Protein AF-A0A812JPF3-F1 (afdb_monomer_lite)

Secondary structure (DSSP, 8-state):
-------------S-------HHHHHHHHHHHHHHHHHHHHHHHHHHHHHHHHHHHHHHHHHHHHHHHHHHHHHHHHHHHHHHHHHHHHHHHHHHHHHHHHHHHHHHHH---TTTT------------------PPPP-----TTGGGSTHHHHHHHHHHHHHHHHHHHHHHHHHHHHHHHHHHHHHHHHHHHHHHHHHHHHHHHHHHHHHHHHHHHHHHHHHHHHHHHHHHHHHHHHHHHHHHHHHHHTHHHHHHHHHHHHHHHHHHHHHHTT--GGGTHHHHHHHHHHHHTT-

Sequence (295 aa):
MTPKKHEAVSTIDPQVDNVISDGQRAQASDILSTTFNGAREAFLESEVGTTSKEVEELKAEAKTFTDRLKKLEAARAKEKASYKESTKDRELTVQVVKKAKGIVESFYQTKDPQGLVQVHDHKVDASDEPKKEKKAPPETWTLGSSRKGGLGQSVIAMLDTIMWDFQKEQKDAEKAEKKADDSLDKIREDTTKLFDKKLAHVSRLLQEKARNAEELTQVKADSDLKTTALTATSGALSKLEKECTDLLANFQKVEKERKRQIWQLKDVADILSGATVGARTGVTAGLLALESLQA

pLDDT: mean 77.0, std 20.95, range [32.5, 97.5]

Foldseek 3Di:
DDDDDDDDDPDPDPDPDDPPPVVNVLVVVLCVLLVVLVVLLVVLVVLLVVLVVLLVVLVVVLVVLVVVLVVLVVVLVVVVVVLVVLLVVLVVLLVVLVVVLVVLVVVLPDPDPPPDPPPPPDDDDDDDDDDDDPDDDPPDPCPPPCSPDCVSVVVSVVSVVSSVVSVVVNVVSVVVSVVSVVVSVVSVVVSVVSSVVSVVVSVVSVVVSVVSVVVSVVSVVVSVVVSVVSVVVVVVVVVVVVVVVVCVVCVVVVVLVVLVVVVVVVVVVCVVVPPDPVVVPCVVVVVVVSVVVVD

Structure (mmCIF, N/CA/C/O backbone):
data_AF-A0A812JPF3-F1
#
_entry.id   AF-A0A812JPF3-F1
#
loop_
_atom_site.group_PDB
_atom_site.id
_atom_site.type_symbol
_atom_site.label_atom_id
_atom_site.label_alt_id
_atom_site.label_comp_id
_atom_site.label_asym_id
_atom_site.label_entity_id
_atom_site.label_seq_id
_atom_site.pdbx_PDB_ins_code
_atom_site.Cartn_x
_atom_site.Cartn_y
_atom_site.Cartn_z
_atom_site.occupancy
_atom_site.B_iso_or_equiv
_atom_site.auth_seq_id
_atom_site.auth_comp_id
_atom_site.auth_asym_id
_atom_site.auth_atom_id
_atom_site.pdbx_PDB_model_num
ATOM 1 N N . MET A 1 1 ? 29.499 -3.587 -102.557 1.00 38.09 1 MET A N 1
ATOM 2 C CA . MET A 1 1 ? 29.757 -2.560 -101.521 1.00 38.09 1 MET A CA 1
ATOM 3 C C . MET A 1 1 ? 28.411 -1.923 -101.246 1.00 38.09 1 MET A C 1
ATOM 5 O O . MET A 1 1 ? 27.873 -1.319 -102.153 1.00 38.09 1 MET A O 1
ATOM 9 N N . THR A 1 2 ? 27.714 -2.247 -100.165 1.00 33.25 2 THR A N 1
ATOM 10 C CA . THR A 1 2 ? 28.006 -1.844 -98.780 1.00 33.25 2 THR A CA 1
ATOM 11 C C . THR A 1 2 ? 27.255 -2.756 -97.789 1.00 33.25 2 THR A C 1
ATOM 13 O O . THR A 1 2 ? 26.147 -3.192 -98.101 1.00 33.25 2 THR A O 1
ATOM 16 N N . PRO A 1 3 ? 27.797 -3.048 -96.592 1.00 38.03 3 PRO A N 1
ATOM 17 C CA . PRO A 1 3 ? 27.021 -3.644 -95.513 1.00 38.03 3 PRO A CA 1
ATOM 18 C C . PRO A 1 3 ? 26.623 -2.611 -94.444 1.00 38.03 3 PRO A C 1
ATOM 20 O O . PRO A 1 3 ? 27.384 -1.709 -94.103 1.00 38.03 3 PRO A O 1
ATOM 23 N N . LYS A 1 4 ? 25.409 -2.816 -93.919 1.00 41.81 4 LYS A N 1
ATOM 24 C CA . LYS A 1 4 ? 24.814 -2.282 -92.680 1.00 41.81 4 LYS A CA 1
ATOM 25 C C . LYS A 1 4 ? 25.824 -2.042 -91.548 1.00 41.81 4 LYS A C 1
ATOM 27 O O . LYS A 1 4 ? 26.669 -2.908 -91.331 1.00 41.81 4 LYS A O 1
ATOM 32 N N . LYS A 1 5 ? 25.571 -1.019 -90.712 1.00 35.66 5 LYS A N 1
ATOM 33 C CA . LYS A 1 5 ? 25.491 -1.161 -89.240 1.00 35.66 5 LYS A CA 1
ATOM 34 C C . LYS A 1 5 ? 24.939 0.094 -88.527 1.00 35.66 5 LYS A C 1
ATOM 36 O O . LYS A 1 5 ? 25.496 1.173 -88.649 1.00 35.66 5 LYS A O 1
ATOM 41 N N . HIS A 1 6 ? 23.890 -0.166 -87.739 1.00 32.50 6 HIS A N 1
ATOM 42 C CA . HIS A 1 6 ? 23.439 0.491 -86.504 1.00 32.50 6 HIS A CA 1
ATOM 43 C C . HIS A 1 6 ? 22.926 1.942 -86.526 1.00 32.50 6 HIS A C 1
ATOM 45 O O . HIS A 1 6 ? 23.577 2.859 -86.042 1.00 32.50 6 HIS A O 1
ATOM 51 N N . GLU A 1 7 ? 21.650 2.090 -86.896 1.00 39.41 7 GLU A N 1
ATOM 52 C CA . GLU A 1 7 ? 20.701 2.805 -86.031 1.00 39.41 7 GLU A CA 1
ATOM 53 C C . GLU A 1 7 ? 20.494 1.988 -84.747 1.00 39.41 7 GLU A C 1
ATOM 55 O O . GLU A 1 7 ? 20.167 0.804 -84.837 1.00 39.41 7 GLU A O 1
ATOM 60 N N . ALA A 1 8 ? 20.730 2.601 -83.583 1.00 40.00 8 ALA A N 1
ATOM 61 C CA . ALA A 1 8 ? 20.037 2.351 -82.311 1.00 40.00 8 ALA A CA 1
ATOM 62 C C . ALA A 1 8 ? 20.789 3.038 -81.159 1.00 40.00 8 ALA A C 1
ATOM 64 O O . ALA A 1 8 ? 21.577 2.383 -80.493 1.00 40.00 8 ALA A O 1
ATOM 65 N N . VAL A 1 9 ? 20.531 4.326 -80.904 1.00 34.91 9 VAL A N 1
ATOM 66 C CA . VAL A 1 9 ? 20.503 4.903 -79.540 1.00 34.91 9 VAL A CA 1
ATOM 67 C C . VAL A 1 9 ? 19.567 6.116 -79.583 1.00 34.91 9 VAL A C 1
ATOM 69 O O . VAL A 1 9 ? 19.990 7.264 -79.626 1.00 34.91 9 VAL A O 1
ATOM 72 N N . SER A 1 10 ? 18.265 5.863 -79.663 1.00 41.19 10 SER A N 1
ATOM 73 C CA . SER A 1 10 ? 17.238 6.901 -79.522 1.00 41.19 10 SER A CA 1
ATOM 74 C C . SER A 1 10 ? 16.013 6.298 -78.851 1.00 41.19 10 SER A C 1
ATOM 76 O O . SER A 1 10 ? 14.922 6.268 -79.413 1.00 41.19 10 SER A O 1
ATOM 78 N N . THR A 1 11 ? 16.200 5.765 -77.650 1.00 33.31 11 THR A N 1
ATOM 79 C CA . THR A 1 11 ? 15.115 5.613 -76.676 1.00 33.31 11 THR A CA 1
ATOM 80 C C . THR A 1 11 ? 15.764 5.524 -75.301 1.00 33.31 11 THR A C 1
ATOM 82 O O . THR A 1 11 ? 16.131 4.450 -74.839 1.00 33.31 11 THR A O 1
ATOM 85 N N . ILE A 1 12 ? 15.992 6.680 -74.675 1.00 36.50 12 ILE A N 1
ATOM 86 C CA . ILE A 1 12 ? 16.031 6.720 -73.214 1.00 36.50 12 ILE A CA 1
ATOM 87 C C . ILE A 1 12 ? 14.567 6.585 -72.815 1.00 36.50 12 ILE A C 1
ATOM 89 O O . ILE A 1 12 ? 13.764 7.487 -73.041 1.00 36.50 12 ILE A O 1
ATOM 93 N N . ASP A 1 13 ? 14.224 5.390 -72.361 1.00 32.72 13 ASP A N 1
ATOM 94 C CA . ASP A 1 13 ? 12.921 5.037 -71.822 1.00 32.72 13 ASP A CA 1
ATOM 95 C C . ASP A 1 13 ? 12.582 5.981 -70.644 1.00 32.72 13 ASP A C 1
ATOM 97 O O . ASP A 1 13 ? 13.384 6.080 -69.712 1.00 32.72 13 ASP A O 1
ATOM 101 N N . PRO A 1 14 ? 11.452 6.719 -70.646 1.00 41.72 14 PRO A N 1
ATOM 102 C CA . PRO A 1 14 ? 11.058 7.578 -69.527 1.00 41.72 14 PRO A CA 1
ATOM 103 C C . PRO A 1 14 ? 10.409 6.799 -68.366 1.00 41.72 14 PRO A C 1
ATOM 105 O O . PRO A 1 14 ? 9.761 7.389 -67.503 1.00 41.72 14 PRO A O 1
ATOM 108 N N . GLN A 1 15 ? 10.566 5.478 -68.320 1.00 42.47 15 GLN A N 1
ATOM 109 C CA . GLN A 1 15 ? 10.024 4.614 -67.276 1.00 42.47 15 GLN A CA 1
ATOM 110 C C . GLN A 1 15 ? 11.163 3.971 -66.472 1.00 42.47 15 GLN A C 1
ATOM 112 O O . GLN A 1 15 ? 11.457 2.789 -66.606 1.00 42.47 15 GLN A O 1
ATOM 117 N N . VAL A 1 16 ? 11.792 4.756 -65.595 1.00 42.22 16 VAL A N 1
ATOM 118 C CA . VAL A 1 16 ? 12.354 4.217 -64.346 1.00 42.22 16 VAL A CA 1
ATOM 119 C C . VAL A 1 16 ? 11.676 4.948 -63.196 1.00 42.22 16 VAL A C 1
ATOM 121 O O . VAL A 1 16 ? 12.139 5.958 -62.675 1.00 42.22 16 VAL A O 1
ATOM 124 N N . ASP A 1 17 ? 10.471 4.464 -62.933 1.00 36.22 17 ASP A N 1
ATOM 125 C CA . ASP A 1 17 ? 9.841 4.303 -61.632 1.00 36.22 17 ASP A CA 1
ATOM 126 C C . ASP A 1 17 ? 10.414 5.099 -60.448 1.00 36.22 17 ASP A C 1
ATOM 128 O O . ASP A 1 17 ? 11.425 4.763 -59.836 1.00 36.22 17 ASP A O 1
ATOM 132 N N . ASN A 1 18 ? 9.605 6.067 -60.016 1.00 44.81 18 ASN A N 1
ATOM 133 C CA . ASN A 1 18 ? 9.302 6.286 -58.603 1.00 44.81 18 ASN A CA 1
ATOM 134 C C . ASN A 1 18 ? 10.508 6.582 -57.690 1.00 44.81 18 ASN A C 1
ATOM 136 O O . ASN A 1 18 ? 10.654 6.022 -56.596 1.00 44.81 18 ASN A O 1
ATOM 140 N N . VAL A 1 19 ? 11.330 7.541 -58.116 1.00 41.44 19 VAL A N 1
ATOM 141 C CA . VAL A 1 19 ? 12.257 8.270 -57.246 1.00 41.44 19 VAL A CA 1
ATOM 142 C C . VAL A 1 19 ? 11.435 9.238 -56.384 1.00 41.44 19 VAL A C 1
ATOM 144 O O . VAL A 1 19 ? 11.411 10.447 -56.593 1.00 41.44 19 VAL A O 1
ATOM 147 N N . ILE A 1 20 ? 10.750 8.702 -55.369 1.00 44.50 20 ILE A N 1
ATOM 148 C CA . ILE A 1 20 ? 10.756 9.409 -54.083 1.00 44.50 20 ILE A CA 1
ATOM 149 C C . ILE A 1 20 ? 12.245 9.541 -53.793 1.00 44.50 20 ILE A C 1
ATOM 151 O O . ILE A 1 20 ? 12.894 8.500 -53.688 1.00 44.50 20 ILE A O 1
ATOM 155 N N . SER A 1 21 ? 12.793 10.762 -53.808 1.00 51.81 21 SER A N 1
ATOM 156 C CA . SER A 1 21 ? 14.243 10.942 -53.709 1.00 51.81 21 SER A CA 1
ATOM 157 C C . SER A 1 21 ? 14.757 10.098 -52.548 1.00 51.81 21 SER A C 1
ATOM 159 O O . SER A 1 21 ? 14.120 10.047 -51.493 1.00 51.81 21 SER A O 1
ATOM 161 N N . ASP A 1 22 ? 15.857 9.370 -52.728 1.00 54.53 22 ASP A N 1
ATOM 162 C CA . ASP A 1 22 ? 16.371 8.501 -51.663 1.00 54.53 22 ASP A CA 1
ATOM 163 C C . ASP A 1 22 ? 16.617 9.298 -50.364 1.00 54.53 22 ASP A C 1
ATOM 165 O O . ASP A 1 22 ? 16.465 8.767 -49.264 1.00 54.53 22 ASP A O 1
ATOM 169 N N . GLY A 1 23 ? 16.826 10.618 -50.483 1.00 53.31 23 GLY A N 1
ATOM 170 C CA . GLY A 1 23 ? 16.792 11.580 -49.380 1.00 53.31 23 GLY A CA 1
ATOM 17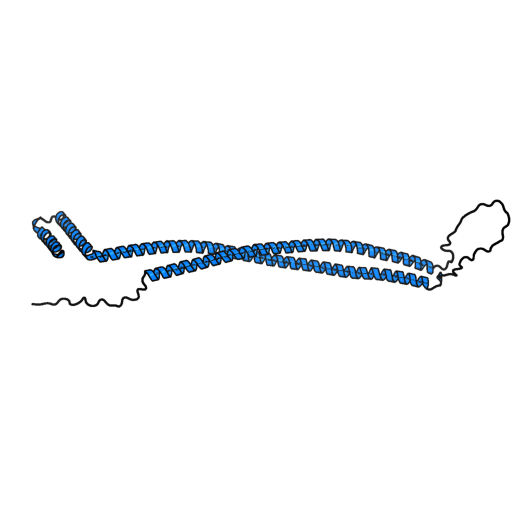1 C C . GLY A 1 23 ? 15.444 11.683 -48.649 1.00 53.31 23 GLY A C 1
ATOM 172 O O . GLY A 1 23 ? 15.430 11.694 -47.424 1.00 53.31 23 GLY A O 1
ATOM 173 N N . GLN A 1 24 ? 14.306 11.696 -49.348 1.00 53.69 24 GLN A N 1
ATOM 174 C CA . GLN A 1 24 ? 12.968 11.686 -48.738 1.00 53.69 24 GLN A CA 1
ATOM 175 C C . GLN A 1 24 ? 12.623 10.343 -48.072 1.00 53.69 24 GLN A C 1
ATOM 177 O O . GLN A 1 24 ? 11.940 10.340 -47.048 1.00 53.69 24 GLN A O 1
ATOM 182 N N . ARG A 1 25 ? 13.107 9.204 -48.592 1.00 56.22 25 ARG A N 1
ATOM 183 C CA . ARG A 1 25 ? 12.932 7.887 -47.940 1.00 56.22 25 ARG A CA 1
ATOM 184 C C . ARG A 1 25 ? 13.808 7.735 -46.695 1.00 56.22 25 ARG A C 1
ATOM 186 O O . ARG A 1 25 ? 13.318 7.260 -45.671 1.00 56.22 25 ARG A O 1
ATOM 193 N N . ALA A 1 26 ? 15.063 8.180 -46.758 1.00 56.94 26 ALA A N 1
ATOM 194 C CA . ALA A 1 26 ? 15.965 8.206 -45.609 1.00 56.94 26 ALA A CA 1
ATOM 195 C C . ALA A 1 26 ? 15.445 9.146 -44.508 1.00 56.94 26 ALA A C 1
ATOM 197 O O . ALA A 1 26 ? 15.376 8.743 -43.350 1.00 56.94 26 ALA A O 1
ATOM 198 N N . GLN A 1 27 ? 14.977 10.346 -44.871 1.00 59.47 27 GLN A N 1
ATOM 199 C CA . GLN A 1 27 ? 14.346 11.279 -43.931 1.00 59.47 27 GLN A CA 1
ATOM 200 C C . GLN A 1 27 ? 13.047 10.727 -43.333 1.00 59.47 27 GLN A C 1
ATOM 202 O O . GLN A 1 27 ? 12.820 10.879 -42.138 1.00 59.47 27 GLN A O 1
ATOM 207 N N . ALA A 1 28 ? 12.199 10.058 -44.120 1.00 58.62 28 ALA A N 1
ATOM 208 C CA . ALA A 1 28 ? 10.969 9.461 -43.601 1.00 58.62 28 ALA A CA 1
ATOM 209 C C . ALA A 1 28 ? 11.250 8.321 -42.607 1.00 58.62 28 ALA A C 1
ATOM 211 O O . ALA A 1 28 ? 10.582 8.241 -41.580 1.00 58.62 28 ALA A O 1
ATOM 212 N N . SER A 1 29 ? 12.250 7.474 -42.875 1.00 61.38 29 SER A N 1
ATOM 213 C CA . SER A 1 29 ? 12.695 6.420 -41.952 1.00 61.38 29 SER A CA 1
ATOM 214 C C . SER A 1 29 ? 13.260 6.995 -40.652 1.00 61.38 29 SER A C 1
ATOM 216 O O . SER A 1 29 ? 12.920 6.510 -39.576 1.00 61.38 29 SER A O 1
ATOM 218 N N . ASP A 1 30 ? 14.101 8.022 -40.757 1.00 62.78 30 ASP A N 1
ATOM 219 C CA . ASP A 1 30 ? 14.774 8.669 -39.627 1.00 62.78 30 ASP A CA 1
ATOM 220 C C . ASP A 1 30 ? 13.785 9.405 -38.713 1.00 62.78 30 ASP A C 1
ATOM 222 O O . ASP A 1 30 ? 13.811 9.262 -37.489 1.00 62.78 30 ASP A O 1
ATOM 226 N N . ILE A 1 31 ? 12.816 10.108 -39.310 1.00 65.38 31 ILE A N 1
ATOM 227 C CA . ILE A 1 31 ? 11.711 10.724 -38.575 1.00 65.38 31 ILE A CA 1
ATOM 228 C C . ILE A 1 31 ? 10.870 9.633 -37.908 1.00 65.38 31 ILE A C 1
ATOM 230 O O . ILE A 1 31 ? 10.572 9.745 -36.723 1.00 65.38 31 ILE A O 1
ATOM 234 N N . LEU A 1 32 ? 10.510 8.549 -38.600 1.00 65.06 32 LEU A N 1
ATOM 235 C CA . LEU A 1 32 ? 9.649 7.519 -38.011 1.00 65.06 32 LEU A CA 1
ATOM 236 C C . LEU A 1 32 ? 10.316 6.809 -36.819 1.00 65.06 32 LEU A C 1
ATOM 238 O O . LEU A 1 32 ? 9.665 6.629 -35.790 1.00 65.06 32 LEU A O 1
ATOM 242 N N . SER A 1 33 ? 11.600 6.441 -36.919 1.00 68.00 33 SER A N 1
ATOM 243 C CA . SER A 1 33 ? 12.313 5.761 -35.828 1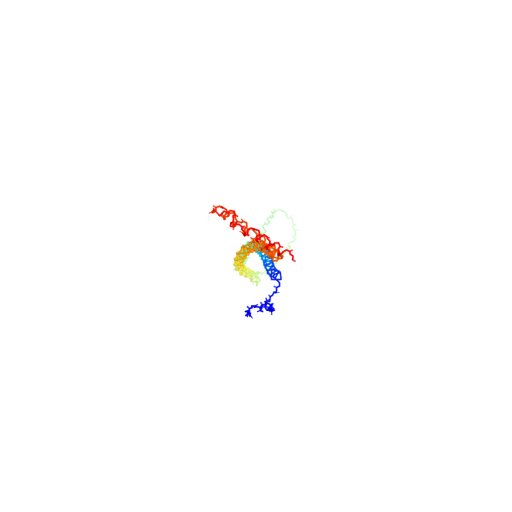.00 68.00 33 SER A CA 1
ATOM 244 C C . SER A 1 33 ? 12.579 6.679 -34.642 1.00 68.00 33 SER A C 1
ATOM 246 O O . SER A 1 33 ? 12.334 6.285 -33.503 1.00 68.00 33 SER A O 1
ATOM 248 N N . THR A 1 34 ? 13.027 7.908 -34.899 1.00 70.00 34 THR A N 1
ATOM 249 C CA . THR A 1 34 ? 13.368 8.870 -33.844 1.00 70.00 34 THR A CA 1
ATOM 250 C C . THR A 1 34 ? 12.114 9.351 -33.117 1.00 70.00 34 THR A C 1
ATOM 252 O O . THR A 1 34 ? 12.088 9.416 -31.889 1.00 70.00 34 THR A O 1
ATOM 255 N N . THR A 1 35 ? 11.026 9.606 -33.851 1.00 75.19 35 THR A N 1
ATOM 256 C CA . THR A 1 35 ? 9.768 10.077 -33.250 1.00 75.19 35 THR A CA 1
ATOM 257 C C . THR A 1 35 ? 9.052 8.960 -32.487 1.00 75.19 35 THR A C 1
ATOM 259 O O . THR A 1 35 ? 8.520 9.209 -31.407 1.00 75.19 35 THR A O 1
ATOM 262 N N . PHE A 1 36 ? 9.056 7.721 -32.997 1.00 79.38 36 PHE A N 1
ATOM 263 C CA . PHE A 1 36 ? 8.412 6.589 -32.321 1.00 79.38 36 PHE A CA 1
ATOM 264 C C . PHE A 1 36 ? 9.172 6.146 -31.066 1.00 79.38 36 PHE A C 1
ATOM 266 O O . PHE A 1 36 ? 8.556 5.982 -30.011 1.00 79.38 36 PHE A O 1
ATOM 273 N N . ASN A 1 37 ? 10.499 5.989 -31.150 1.00 83.31 37 ASN A N 1
ATOM 274 C CA . ASN A 1 37 ? 11.304 5.607 -29.988 1.00 83.31 37 ASN A CA 1
ATOM 275 C C . ASN A 1 37 ? 11.297 6.716 -28.931 1.00 83.31 37 ASN A C 1
ATOM 277 O O . ASN A 1 37 ? 11.051 6.421 -27.767 1.00 83.31 37 ASN A O 1
ATOM 281 N N . GLY A 1 38 ? 11.434 7.987 -29.328 1.00 84.69 38 GLY A N 1
ATOM 282 C CA . GLY A 1 38 ? 11.359 9.115 -28.396 1.00 84.69 38 GLY A CA 1
ATOM 283 C C . GLY A 1 38 ? 10.002 9.225 -27.690 1.00 84.69 38 GLY A C 1
ATOM 284 O O . GLY A 1 38 ? 9.948 9.441 -26.480 1.00 84.69 38 GLY A O 1
ATOM 285 N N . ALA A 1 39 ? 8.893 9.007 -28.407 1.00 87.62 39 ALA A N 1
ATOM 286 C CA . ALA A 1 39 ? 7.564 8.970 -27.792 1.00 87.62 39 ALA A CA 1
ATOM 287 C C . ALA A 1 39 ? 7.416 7.804 -26.799 1.00 87.62 39 ALA A C 1
ATOM 289 O O . ALA A 1 39 ? 6.817 7.971 -25.734 1.00 87.62 39 ALA A O 1
ATOM 290 N N . ARG A 1 40 ? 7.981 6.634 -27.123 1.00 90.00 40 ARG A N 1
ATOM 291 C CA . ARG A 1 40 ? 7.965 5.454 -26.249 1.00 90.00 40 ARG A CA 1
ATOM 292 C C . ARG A 1 40 ? 8.836 5.640 -25.006 1.00 90.00 40 ARG A C 1
ATOM 294 O O . ARG A 1 40 ? 8.398 5.283 -23.918 1.00 90.00 40 ARG A O 1
ATOM 301 N N . GLU A 1 41 ? 10.016 6.240 -25.139 1.00 90.81 41 GLU A N 1
ATOM 302 C CA . GLU A 1 41 ? 10.877 6.599 -24.007 1.00 90.81 41 GLU A CA 1
ATOM 303 C C . GLU A 1 41 ? 10.169 7.567 -23.053 1.00 90.81 41 GLU A C 1
ATOM 305 O O . GLU A 1 41 ? 10.096 7.300 -21.855 1.00 90.81 41 GLU A O 1
ATOM 310 N N . ALA A 1 42 ? 9.575 8.642 -23.582 1.00 91.19 42 ALA A N 1
ATOM 311 C CA . ALA A 1 42 ? 8.846 9.621 -22.776 1.00 91.19 42 ALA A CA 1
ATOM 312 C C . ALA A 1 42 ? 7.637 9.000 -22.053 1.00 91.19 42 ALA A C 1
ATOM 314 O O . ALA A 1 42 ? 7.367 9.317 -20.891 1.00 91.19 42 ALA A O 1
ATOM 315 N N . PHE A 1 43 ? 6.919 8.093 -22.722 1.00 92.62 43 PHE A N 1
ATOM 316 C CA . PHE A 1 43 ? 5.814 7.352 -22.120 1.00 92.62 43 PHE A CA 1
ATOM 317 C C . PHE A 1 43 ? 6.292 6.468 -20.958 1.00 92.62 43 PHE A C 1
ATOM 319 O O . PHE A 1 43 ? 5.761 6.582 -19.851 1.00 92.62 43 PHE A O 1
ATOM 326 N N . LEU A 1 44 ? 7.329 5.652 -21.175 1.00 94.69 44 LEU A N 1
ATOM 327 C CA . LEU A 1 44 ? 7.877 4.760 -20.149 1.00 94.69 44 LEU A CA 1
ATOM 328 C C . LEU A 1 44 ? 8.464 5.540 -18.961 1.00 94.69 44 LEU A C 1
ATOM 330 O O . LEU A 1 44 ? 8.248 5.152 -17.813 1.00 94.69 44 LEU A O 1
ATOM 334 N N . GLU A 1 45 ? 9.149 6.666 -19.195 1.00 92.88 45 GLU A N 1
ATOM 335 C CA . GLU A 1 45 ? 9.632 7.548 -18.119 1.00 92.88 45 GLU A CA 1
ATOM 336 C C . GLU A 1 45 ? 8.486 8.113 -17.277 1.00 92.88 45 GLU A C 1
ATOM 338 O O . GLU A 1 45 ? 8.548 8.092 -16.042 1.00 92.88 45 GLU A O 1
ATOM 343 N N . SER A 1 46 ? 7.422 8.582 -17.934 1.00 94.88 46 SER A N 1
ATOM 344 C CA . SER A 1 46 ? 6.223 9.071 -17.257 1.00 94.88 46 SER A CA 1
ATOM 345 C C . SER A 1 46 ? 5.573 7.969 -16.417 1.00 94.88 46 SER A C 1
ATOM 347 O O . SER A 1 46 ? 5.227 8.197 -15.259 1.00 94.88 46 SER A O 1
ATOM 349 N N . GLU A 1 47 ? 5.428 6.764 -16.963 1.00 94.38 47 GLU A N 1
ATOM 350 C CA . GLU A 1 47 ? 4.772 5.644 -16.286 1.00 94.38 47 GLU A CA 1
ATOM 351 C C . GLU A 1 47 ? 5.583 5.126 -15.090 1.00 94.38 47 GLU A C 1
ATOM 353 O O . GLU A 1 47 ? 5.031 4.915 -14.008 1.00 94.38 47 GLU A O 1
ATOM 358 N N . VAL A 1 48 ? 6.910 5.019 -15.225 1.00 95.06 48 VAL A N 1
ATOM 359 C CA . VAL A 1 48 ? 7.824 4.729 -14.106 1.00 95.06 48 VAL A CA 1
ATOM 360 C C . VAL A 1 48 ? 7.716 5.802 -13.018 1.00 95.06 48 VAL A C 1
ATOM 362 O O . VAL A 1 48 ? 7.679 5.473 -11.827 1.00 95.06 48 VAL A O 1
ATOM 365 N N . GLY A 1 49 ? 7.645 7.079 -13.406 1.00 93.50 49 GLY A N 1
ATOM 366 C CA . GLY A 1 49 ? 7.479 8.204 -12.487 1.00 93.50 49 GLY A CA 1
ATOM 367 C C . GLY A 1 49 ? 6.156 8.157 -11.720 1.00 93.50 49 GLY A C 1
ATOM 368 O O . GLY A 1 49 ? 6.155 8.254 -10.490 1.00 93.50 49 GLY A O 1
ATOM 369 N N . THR A 1 50 ? 5.041 7.966 -12.425 1.00 94.88 50 THR A N 1
ATOM 370 C CA . THR A 1 50 ? 3.693 7.851 -11.844 1.00 94.88 50 THR A CA 1
ATOM 371 C C . THR A 1 50 ? 3.597 6.654 -10.908 1.00 94.88 50 THR A C 1
ATOM 373 O O . THR A 1 50 ? 3.256 6.820 -9.739 1.00 94.88 50 THR A O 1
ATOM 376 N N . THR A 1 51 ? 4.028 5.475 -11.360 1.00 94.19 51 THR A N 1
ATOM 377 C CA . THR A 1 51 ? 4.026 4.247 -10.552 1.00 94.19 51 THR A CA 1
ATOM 378 C C . THR A 1 51 ? 4.861 4.413 -9.280 1.00 94.19 51 THR A C 1
ATOM 380 O O . THR A 1 51 ? 4.497 3.935 -8.206 1.00 94.19 51 THR A O 1
ATOM 383 N N . SER A 1 52 ? 5.984 5.137 -9.359 1.00 94.12 52 SER A N 1
ATOM 384 C CA . SER A 1 52 ? 6.804 5.434 -8.183 1.00 94.12 52 SER A CA 1
ATOM 385 C C . SER A 1 52 ? 6.089 6.326 -7.166 1.00 94.12 52 SER A C 1
ATOM 387 O O . SER A 1 52 ? 6.283 6.122 -5.970 1.00 94.12 52 SER A O 1
ATOM 389 N N . LYS A 1 53 ? 5.292 7.303 -7.614 1.00 95.81 53 LYS A N 1
ATOM 390 C CA . LYS A 1 53 ? 4.491 8.156 -6.723 1.00 95.81 53 LYS A CA 1
ATOM 391 C C . LYS A 1 53 ? 3.368 7.359 -6.071 1.00 95.81 53 LYS A C 1
ATOM 393 O O . LYS A 1 53 ? 3.245 7.393 -4.851 1.00 95.81 53 LYS A O 1
ATOM 398 N N . GLU A 1 54 ? 2.635 6.570 -6.856 1.00 94.50 54 GLU A N 1
ATOM 399 C CA . GLU A 1 54 ? 1.555 5.718 -6.348 1.00 94.50 54 GLU A CA 1
ATOM 400 C C . GLU A 1 54 ? 2.050 4.740 -5.275 1.00 94.50 54 GLU A C 1
ATOM 402 O O . GLU A 1 54 ? 1.402 4.559 -4.246 1.00 94.50 54 GLU A O 1
ATOM 407 N N . VAL A 1 55 ? 3.228 4.133 -5.460 1.00 94.50 55 VAL A N 1
ATOM 408 C CA . VAL A 1 55 ? 3.825 3.246 -4.448 1.00 94.50 55 VAL A CA 1
ATOM 409 C C . VAL A 1 55 ? 4.082 3.979 -3.128 1.00 94.50 55 VAL A C 1
ATOM 411 O O . VAL A 1 55 ? 3.799 3.428 -2.062 1.00 94.50 55 VAL A O 1
ATOM 414 N N . GLU A 1 56 ? 4.614 5.199 -3.173 1.00 94.19 56 GLU A N 1
ATOM 415 C CA . GLU A 1 56 ? 4.900 5.977 -1.964 1.00 94.19 56 GLU A CA 1
ATOM 416 C C . GLU A 1 56 ? 3.617 6.463 -1.275 1.00 94.19 56 GLU A C 1
ATOM 418 O O . GLU A 1 56 ? 3.502 6.358 -0.051 1.00 94.19 56 GLU A O 1
ATOM 423 N N . GLU A 1 57 ? 2.613 6.889 -2.043 1.00 94.31 57 GLU A N 1
ATOM 424 C CA . GLU A 1 57 ? 1.290 7.250 -1.521 1.00 94.31 57 GLU A CA 1
ATOM 425 C C . GLU A 1 57 ? 0.612 6.057 -0.834 1.00 94.31 57 GLU A C 1
ATOM 427 O O . GLU A 1 57 ? 0.165 6.164 0.309 1.00 94.31 57 GLU A O 1
ATOM 432 N N . LEU A 1 58 ? 0.618 4.878 -1.463 1.00 93.31 58 LEU A N 1
ATOM 433 C CA . LEU A 1 58 ? 0.019 3.669 -0.892 1.00 93.31 58 LEU A CA 1
ATOM 434 C C . LEU A 1 58 ? 0.731 3.198 0.381 1.00 93.31 58 LEU A C 1
ATOM 436 O O . LEU A 1 58 ? 0.072 2.744 1.321 1.00 93.31 58 LEU A O 1
ATOM 440 N N . LYS A 1 59 ? 2.064 3.318 0.446 1.00 90.31 59 LYS A N 1
ATOM 441 C CA . LYS A 1 59 ? 2.825 3.042 1.676 1.00 90.31 59 LYS A CA 1
ATOM 442 C C . LYS A 1 59 ? 2.471 4.028 2.786 1.00 90.31 59 LYS A C 1
ATOM 444 O O . LYS A 1 59 ? 2.303 3.614 3.937 1.00 90.31 59 LYS A O 1
ATOM 449 N N . ALA A 1 60 ? 2.351 5.316 2.460 1.00 92.44 60 ALA A N 1
ATOM 450 C CA . ALA A 1 60 ? 1.960 6.338 3.422 1.00 92.44 60 ALA A CA 1
ATOM 451 C C . ALA A 1 60 ? 0.550 6.065 3.966 1.00 92.44 60 ALA A C 1
ATOM 453 O O . ALA A 1 60 ? 0.360 6.026 5.183 1.00 92.44 60 ALA A O 1
ATOM 454 N N . GLU A 1 61 ? -0.415 5.773 3.092 1.00 89.94 61 GLU A N 1
ATOM 455 C CA . GLU A 1 61 ? -1.769 5.383 3.486 1.00 89.94 61 GLU A CA 1
ATOM 456 C C . GLU A 1 61 ? -1.765 4.157 4.407 1.00 89.94 61 GLU A C 1
ATOM 458 O O . GLU A 1 61 ? -2.367 4.202 5.483 1.00 89.94 61 GLU A O 1
ATOM 463 N N . ALA A 1 62 ? -1.041 3.089 4.054 1.00 88.94 62 ALA A N 1
ATOM 464 C CA . ALA A 1 62 ? -0.937 1.880 4.877 1.00 88.94 62 ALA A CA 1
ATOM 465 C C . ALA A 1 62 ? -0.407 2.174 6.296 1.00 88.94 62 ALA A C 1
ATOM 467 O O . ALA A 1 62 ? -0.902 1.622 7.288 1.00 88.94 62 ALA A O 1
ATOM 468 N N . LYS A 1 63 ? 0.548 3.105 6.418 1.00 88.44 63 LYS A N 1
ATOM 469 C CA . LYS A 1 63 ? 1.035 3.590 7.716 1.00 88.44 63 LYS A CA 1
ATOM 470 C C . LYS A 1 63 ? -0.051 4.340 8.494 1.00 88.44 63 LYS A C 1
ATOM 472 O O . LYS A 1 63 ? -0.240 4.098 9.683 1.00 88.44 63 LYS A O 1
ATOM 477 N N . THR A 1 64 ? -0.825 5.205 7.836 1.00 90.75 64 THR A N 1
ATOM 478 C CA . THR A 1 64 ? -1.922 5.914 8.520 1.00 90.75 64 THR A CA 1
ATOM 479 C C . THR A 1 64 ? -3.004 4.968 9.043 1.00 90.75 64 THR A C 1
ATOM 481 O O . THR A 1 64 ? -3.527 5.192 10.136 1.00 90.75 64 THR A O 1
ATOM 484 N N . PHE A 1 65 ? -3.325 3.894 8.312 1.00 87.06 65 PHE A N 1
ATOM 485 C CA . PHE A 1 65 ? -4.300 2.894 8.755 1.00 87.06 65 PHE A CA 1
ATOM 486 C C . PHE A 1 65 ? -3.819 2.139 9.994 1.00 87.06 65 PHE A C 1
ATOM 488 O O . PHE A 1 65 ? -4.565 2.015 10.966 1.00 87.06 65 PHE A O 1
ATOM 495 N N . THR A 1 66 ? -2.560 1.700 10.001 1.00 88.31 66 THR A N 1
ATOM 496 C CA . THR A 1 66 ? -1.968 1.014 11.160 1.00 88.31 66 THR A CA 1
ATOM 497 C C . THR A 1 66 ? -1.889 1.920 12.392 1.00 88.31 66 THR A C 1
ATOM 499 O O . THR A 1 66 ? -2.195 1.476 13.499 1.00 88.31 66 THR A O 1
ATOM 502 N N . ASP A 1 67 ? -1.580 3.206 12.223 1.00 92.38 67 ASP A N 1
ATOM 503 C CA . ASP A 1 67 ? -1.585 4.171 13.329 1.00 92.38 67 ASP A CA 1
ATOM 504 C C . ASP A 1 67 ? -2.998 4.443 13.874 1.00 92.38 67 ASP A C 1
ATOM 506 O O . ASP A 1 67 ? -3.187 4.564 15.088 1.00 92.38 67 ASP A O 1
ATOM 510 N N . ARG A 1 68 ? -4.011 4.519 12.999 1.00 91.19 68 ARG A N 1
ATOM 511 C CA . ARG A 1 68 ? -5.419 4.659 13.410 1.00 91.19 68 ARG A CA 1
ATOM 512 C C . ARG A 1 68 ? -5.898 3.440 14.195 1.00 91.19 68 ARG A C 1
ATOM 514 O O . ARG A 1 68 ? -6.528 3.626 15.235 1.00 91.19 68 ARG A O 1
ATOM 521 N N . LEU A 1 69 ? -5.554 2.229 13.751 1.00 93.12 69 LEU A N 1
ATOM 522 C CA . LEU A 1 69 ? -5.884 0.991 14.461 1.00 93.12 69 LEU A CA 1
ATOM 523 C C . LEU A 1 69 ? -5.289 0.997 15.876 1.00 93.12 69 LEU A C 1
ATOM 525 O O . LEU A 1 69 ? -6.020 0.817 16.844 1.00 93.12 69 LEU A O 1
ATOM 529 N N . LYS A 1 70 ? -3.996 1.318 16.019 1.00 94.50 70 LYS A N 1
ATOM 530 C CA . LYS A 1 70 ? -3.333 1.405 17.335 1.00 94.50 70 LYS A CA 1
ATOM 531 C C . LYS A 1 70 ? -4.008 2.406 18.272 1.00 94.50 70 LYS A C 1
ATOM 533 O O . LYS A 1 70 ? -4.183 2.131 19.458 1.00 94.50 70 LYS A O 1
ATOM 538 N N . LYS A 1 71 ? -4.392 3.581 17.758 1.00 95.31 71 LYS A N 1
ATOM 539 C CA . LYS A 1 71 ? -5.109 4.596 18.549 1.00 95.31 71 LYS A CA 1
ATOM 540 C C . LYS A 1 71 ? -6.475 4.091 19.009 1.00 95.31 71 LYS A C 1
ATOM 542 O O . LYS A 1 71 ? -6.839 4.319 20.161 1.00 95.31 71 LYS A O 1
ATOM 547 N N . LEU A 1 72 ? -7.202 3.398 18.135 1.00 95.00 72 LEU A N 1
ATOM 548 C CA . LEU A 1 72 ? -8.491 2.801 18.467 1.00 95.00 72 LEU A CA 1
ATOM 549 C C . LEU A 1 72 ? -8.349 1.711 19.537 1.00 95.00 72 LEU A C 1
ATOM 551 O O . LEU A 1 72 ? -9.101 1.711 20.507 1.00 95.00 72 LEU A O 1
ATOM 555 N N . GLU A 1 73 ? -7.360 0.827 19.409 1.00 95.12 73 GLU A N 1
ATOM 556 C CA . GLU A 1 73 ? -7.087 -0.215 20.404 1.00 95.12 73 GLU A CA 1
ATOM 557 C C . GLU A 1 73 ? -6.729 0.378 21.770 1.00 95.12 73 GLU A C 1
ATOM 559 O O . GLU A 1 73 ? -7.228 -0.082 22.797 1.00 95.12 73 GLU A O 1
ATOM 564 N N . ALA A 1 74 ? -5.928 1.447 21.796 1.00 96.56 74 ALA A N 1
ATOM 565 C CA . ALA A 1 74 ? -5.600 2.153 23.029 1.00 96.56 74 ALA A CA 1
ATOM 566 C C . ALA A 1 74 ? -6.829 2.821 23.672 1.00 96.56 74 ALA A C 1
ATOM 568 O O . ALA A 1 74 ? -6.968 2.803 24.896 1.00 96.56 74 ALA A O 1
ATOM 569 N N . ALA A 1 75 ? -7.726 3.404 22.870 1.00 95.88 75 ALA A N 1
ATOM 570 C CA . ALA A 1 75 ? -8.979 3.975 23.362 1.00 95.88 75 ALA A CA 1
ATOM 571 C C . ALA A 1 75 ? -9.889 2.888 23.954 1.00 95.88 75 ALA A C 1
ATOM 573 O O . ALA A 1 75 ? -10.323 3.004 25.099 1.00 95.88 75 ALA A O 1
ATOM 574 N N . ARG A 1 76 ? -10.076 1.776 23.234 1.00 96.38 76 ARG A N 1
ATOM 575 C CA . ARG A 1 76 ? -10.884 0.637 23.690 1.00 96.38 76 ARG A CA 1
ATOM 576 C C . ARG A 1 76 ? -10.315 -0.033 24.937 1.00 96.38 76 ARG A C 1
ATOM 578 O O . ARG A 1 76 ? -11.080 -0.422 25.813 1.00 96.38 76 ARG A O 1
ATOM 585 N N . ALA A 1 77 ? -8.993 -0.103 25.083 1.00 96.38 77 ALA A N 1
ATOM 586 C CA . ALA A 1 77 ? -8.367 -0.592 26.310 1.00 96.38 77 ALA A CA 1
ATOM 587 C C . ALA A 1 77 ? -8.721 0.277 27.533 1.00 96.38 77 ALA A C 1
ATOM 589 O O . ALA A 1 77 ? -8.996 -0.264 28.606 1.00 96.38 77 ALA A O 1
ATOM 590 N N . LYS A 1 78 ? -8.756 1.609 27.372 1.00 96.38 78 LYS A N 1
ATOM 591 C CA . LYS A 1 78 ? -9.167 2.543 28.435 1.00 96.38 78 LYS A CA 1
ATOM 592 C C . LYS A 1 78 ? -10.654 2.415 28.755 1.00 96.38 78 LYS A C 1
ATOM 594 O O . LYS A 1 78 ? -11.006 2.273 29.919 1.00 96.38 78 LYS A O 1
ATOM 599 N N . GLU A 1 79 ? -11.510 2.396 27.736 1.00 95.81 79 GLU A N 1
ATOM 600 C CA . GLU A 1 79 ? -12.958 2.217 27.910 1.00 95.81 79 GLU A CA 1
ATOM 601 C C . GLU A 1 79 ? -13.287 0.904 28.629 1.00 95.81 79 GLU A C 1
ATOM 603 O O . GLU A 1 79 ? -14.070 0.888 29.576 1.00 95.81 79 GLU A O 1
ATOM 608 N N . LYS A 1 80 ? -12.622 -0.190 28.243 1.00 96.62 80 LYS A N 1
ATOM 609 C CA . LYS A 1 80 ? -12.778 -1.503 28.874 1.00 96.62 80 LYS A CA 1
ATOM 610 C C . LYS A 1 80 ? -12.322 -1.514 30.331 1.00 96.62 80 LYS A C 1
ATOM 612 O O . LYS A 1 80 ? -12.902 -2.227 31.151 1.00 96.62 80 LYS A O 1
ATOM 617 N N . ALA A 1 81 ? -11.291 -0.743 30.674 1.00 97.19 81 ALA A N 1
ATOM 618 C CA . ALA A 1 81 ? -10.871 -0.573 32.062 1.00 97.19 81 ALA A CA 1
ATOM 619 C C . ALA A 1 81 ? -11.956 0.144 32.883 1.00 97.19 81 ALA A C 1
ATOM 621 O O . ALA A 1 81 ? -12.364 -0.383 33.918 1.00 97.19 81 ALA A O 1
ATOM 622 N N . SER A 1 82 ? -12.495 1.261 32.380 1.00 95.31 82 SER A N 1
ATOM 623 C CA . SER A 1 82 ? -13.598 1.986 33.027 1.00 95.31 82 SER A CA 1
ATOM 624 C C . SER A 1 82 ? -14.870 1.139 33.144 1.00 95.31 82 SER A C 1
ATOM 626 O O . SER A 1 82 ? -15.525 1.157 34.183 1.00 95.31 82 SER A O 1
ATOM 628 N N . TYR A 1 83 ? -15.195 0.332 32.128 1.00 97.06 83 TYR A N 1
ATOM 629 C CA . TYR A 1 83 ? -16.309 -0.621 32.179 1.00 97.06 83 TYR A CA 1
ATOM 630 C C . TYR A 1 83 ? -16.140 -1.646 33.309 1.00 97.06 83 TYR A C 1
ATOM 632 O O . TYR A 1 83 ? -17.087 -1.909 34.053 1.00 97.06 83 TYR A O 1
ATOM 640 N N . LYS A 1 84 ? -14.936 -2.212 33.472 1.00 97.06 84 LYS A N 1
ATOM 641 C CA . LYS A 1 84 ? -14.643 -3.180 34.541 1.00 97.06 84 LYS A CA 1
ATOM 642 C C . LYS A 1 84 ? -14.750 -2.559 35.929 1.00 97.06 84 LYS A C 1
ATOM 644 O 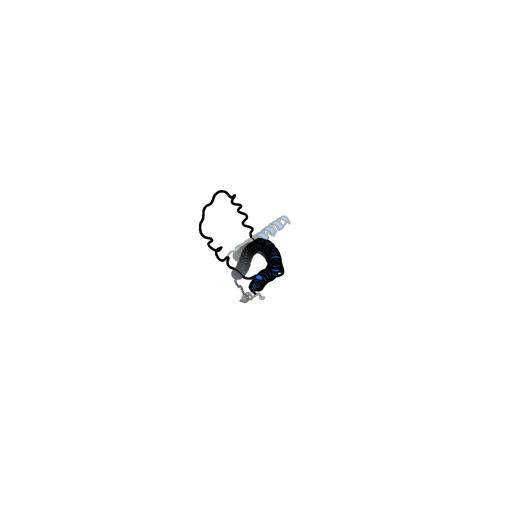O . LYS A 1 84 ? -15.239 -3.219 36.839 1.00 97.06 84 LYS A O 1
ATOM 649 N N . GLU A 1 85 ? -14.284 -1.326 36.093 1.00 96.81 85 GLU A N 1
ATOM 650 C CA . GLU A 1 85 ? -14.412 -0.580 37.348 1.00 96.81 85 GLU A CA 1
ATOM 651 C C . GLU A 1 85 ? -15.884 -0.304 37.667 1.00 96.81 85 GLU A C 1
ATOM 653 O O . GLU A 1 85 ? -16.382 -0.758 38.692 1.00 96.81 85 GLU A O 1
ATOM 658 N N . SER A 1 86 ? -16.625 0.271 36.714 1.00 94.88 86 SER A N 1
ATOM 659 C CA . SER A 1 86 ? -18.063 0.525 36.867 1.00 94.88 86 SER A CA 1
ATOM 660 C C . SER A 1 86 ? -18.871 -0.750 37.126 1.00 94.88 86 SER A C 1
ATOM 662 O O . SER A 1 86 ? -19.848 -0.716 37.864 1.00 94.88 86 SER A O 1
ATOM 664 N N . THR A 1 87 ? -18.489 -1.885 36.535 1.00 96.56 87 THR A N 1
ATOM 665 C CA . THR A 1 87 ? -19.151 -3.177 36.785 1.00 96.56 87 THR A CA 1
ATOM 666 C C . THR A 1 87 ? -18.986 -3.613 38.239 1.00 96.56 87 THR A C 1
ATOM 668 O O . THR A 1 87 ? -19.957 -4.030 38.868 1.00 96.56 87 THR A O 1
ATOM 671 N N . LYS A 1 88 ? -17.776 -3.474 38.797 1.00 96.25 88 LYS A N 1
ATOM 672 C CA . LYS A 1 88 ? -17.520 -3.778 40.212 1.00 96.25 88 LYS A CA 1
ATOM 673 C C . LYS A 1 88 ? -18.322 -2.862 41.124 1.00 96.25 88 LYS A C 1
ATOM 675 O O . LYS A 1 88 ? -18.919 -3.354 42.076 1.00 96.25 88 LYS A O 1
ATOM 680 N N . ASP A 1 89 ? -18.374 -1.569 40.815 1.00 95.12 89 ASP A N 1
ATOM 681 C CA . ASP A 1 89 ? -19.132 -0.601 41.608 1.00 95.12 89 ASP A CA 1
ATOM 682 C C . ASP A 1 89 ? -20.624 -0.940 41.616 1.00 95.12 89 ASP A C 1
ATOM 684 O O . ASP A 1 89 ? -21.215 -1.053 42.688 1.00 95.12 89 ASP A O 1
ATOM 688 N N . ARG A 1 90 ? -21.219 -1.211 40.444 1.00 93.75 90 ARG A N 1
ATOM 689 C CA . ARG A 1 90 ? -22.629 -1.627 40.339 1.00 93.75 90 ARG A CA 1
ATOM 690 C C . ARG A 1 90 ? -22.899 -2.914 41.118 1.00 93.75 90 ARG A C 1
ATOM 692 O O . ARG A 1 90 ? -23.905 -3.003 41.821 1.00 93.75 90 ARG A O 1
ATOM 699 N N . GLU A 1 91 ? -22.004 -3.898 41.035 1.00 94.75 91 GLU A N 1
ATOM 700 C CA . GLU A 1 91 ? -22.127 -5.146 41.793 1.00 94.75 91 GLU A CA 1
ATOM 701 C C . GLU A 1 91 ? -22.089 -4.893 43.309 1.00 94.75 91 GLU A C 1
ATOM 703 O O . GLU A 1 91 ? -22.939 -5.400 44.050 1.00 94.75 91 GLU A O 1
ATOM 708 N N . LEU A 1 92 ? -21.154 -4.062 43.774 1.00 95.75 92 LEU A N 1
ATOM 709 C CA . LEU A 1 92 ? -21.027 -3.698 45.182 1.00 95.75 92 LEU A CA 1
ATOM 710 C C . LEU A 1 92 ? -22.262 -2.933 45.670 1.00 95.75 92 LEU A C 1
ATOM 712 O O . LEU A 1 92 ? -22.791 -3.239 46.741 1.00 95.75 92 LEU A O 1
ATOM 716 N N . THR A 1 93 ? -22.777 -1.994 44.872 1.00 94.44 93 THR A N 1
ATOM 717 C CA . THR A 1 93 ? -24.002 -1.251 45.181 1.00 94.44 93 THR A CA 1
ATOM 718 C C . THR A 1 93 ? -25.199 -2.185 45.314 1.00 94.44 93 THR A C 1
ATOM 720 O O . THR A 1 93 ? -25.917 -2.100 46.309 1.00 94.44 93 THR A O 1
ATOM 723 N N . VAL A 1 94 ? -25.384 -3.136 44.393 1.00 94.50 94 VAL A N 1
ATOM 724 C CA . VAL A 1 94 ? -26.457 -4.141 44.490 1.00 94.50 94 VAL A CA 1
ATOM 725 C C . VAL A 1 94 ? -26.338 -4.951 45.786 1.00 94.50 94 VAL A C 1
ATOM 727 O O . VAL A 1 94 ? -27.342 -5.173 46.463 1.00 94.50 94 VAL A O 1
ATOM 730 N N . GLN A 1 95 ? -25.127 -5.353 46.188 1.00 94.81 95 GLN A N 1
ATOM 731 C CA . GLN A 1 95 ? -24.919 -6.073 47.451 1.00 94.81 95 GLN A CA 1
ATOM 732 C C . GLN A 1 95 ? -25.239 -5.215 48.684 1.00 94.81 95 GLN A C 1
ATOM 734 O O . GLN A 1 95 ? -25.862 -5.707 49.629 1.00 94.81 95 GLN A O 1
ATOM 739 N N . VAL A 1 96 ? -24.829 -3.943 48.692 1.00 95.69 96 VAL A N 1
ATOM 740 C CA . VAL A 1 96 ? -25.100 -3.006 49.795 1.00 95.69 96 VAL A CA 1
ATOM 741 C C . VAL A 1 96 ? -26.597 -2.726 49.912 1.00 95.69 96 VAL A C 1
ATOM 743 O O . VAL A 1 96 ? -27.150 -2.845 51.006 1.00 95.69 96 VAL A O 1
ATOM 746 N N . VAL A 1 97 ? -27.272 -2.437 48.798 1.00 93.81 97 VAL A N 1
ATOM 747 C CA . VAL A 1 97 ? -28.723 -2.195 48.761 1.00 93.81 97 VAL A CA 1
ATOM 748 C C . VAL A 1 97 ? -29.488 -3.438 49.214 1.00 93.81 97 VAL A C 1
ATOM 750 O O . VAL A 1 97 ? -30.417 -3.325 50.011 1.00 93.81 97 VAL A O 1
ATOM 753 N N . LYS A 1 98 ? -29.046 -4.640 48.821 1.00 94.06 98 LYS A N 1
ATOM 754 C CA . LYS A 1 98 ? -29.633 -5.904 49.288 1.00 94.06 98 LYS A CA 1
ATOM 755 C C . LYS A 1 98 ? -29.512 -6.084 50.806 1.00 94.06 98 LYS A C 1
ATOM 757 O O . LYS A 1 98 ? -30.475 -6.497 51.449 1.00 94.06 98 LYS A O 1
ATOM 762 N N . LYS A 1 99 ? -28.353 -5.762 51.395 1.00 94.00 99 LYS A N 1
ATOM 763 C CA . LYS A 1 99 ? -28.164 -5.794 52.859 1.00 94.00 99 LYS A CA 1
ATOM 764 C C . LYS A 1 99 ? -29.043 -4.754 53.559 1.00 94.00 99 LYS A C 1
ATOM 766 O O . LYS A 1 99 ? -29.690 -5.086 54.548 1.00 94.00 99 LYS A O 1
ATOM 771 N N . ALA A 1 100 ? -29.105 -3.530 53.030 1.00 92.31 100 ALA A N 1
ATOM 772 C CA . ALA A 1 100 ? -29.956 -2.466 53.561 1.00 92.31 100 ALA A CA 1
ATOM 773 C C . ALA A 1 100 ? -31.439 -2.867 53.534 1.00 92.31 100 ALA A C 1
ATOM 775 O O . ALA A 1 100 ? -32.121 -2.743 54.550 1.00 92.31 100 ALA A O 1
ATOM 776 N N . LYS A 1 101 ? -31.910 -3.440 52.419 1.00 90.44 101 LYS A N 1
ATOM 777 C CA . LYS A 1 101 ? -33.260 -4.001 52.299 1.00 90.44 101 LYS A CA 1
ATOM 778 C C . LYS A 1 101 ? -33.526 -5.045 53.385 1.00 90.44 101 LYS A C 1
ATOM 780 O O . LYS A 1 101 ? -34.530 -4.930 54.077 1.00 90.44 101 LYS A O 1
ATOM 785 N N . GLY A 1 102 ? -32.604 -5.984 53.611 1.00 89.38 102 GLY A N 1
ATOM 786 C CA . GLY A 1 102 ? -32.750 -7.002 54.659 1.00 89.38 102 GLY A CA 1
ATOM 787 C C . GLY A 1 102 ? -32.848 -6.430 56.082 1.00 89.38 102 GLY A C 1
ATOM 788 O O . GLY A 1 102 ? -33.637 -6.921 56.889 1.00 89.38 102 GLY A O 1
ATOM 789 N N . ILE A 1 103 ? -32.098 -5.365 56.395 1.00 88.75 103 ILE A N 1
ATOM 790 C CA . ILE A 1 103 ? -32.184 -4.666 57.693 1.00 88.75 103 ILE A CA 1
ATOM 791 C C . ILE A 1 103 ? -33.551 -3.990 57.848 1.00 88.75 103 ILE A C 1
ATOM 793 O O . ILE A 1 103 ? -34.195 -4.129 58.889 1.00 88.75 103 ILE A O 1
ATOM 797 N N . VAL A 1 104 ? -34.008 -3.284 56.809 1.00 86.38 104 VAL A N 1
ATOM 798 C CA . VAL A 1 104 ? -35.302 -2.588 56.803 1.00 86.38 104 VAL A CA 1
ATOM 799 C C . VAL A 1 104 ? -36.456 -3.589 56.924 1.00 86.38 104 VAL A C 1
ATOM 801 O O . VAL A 1 104 ? -37.339 -3.405 57.759 1.00 86.38 104 VAL A O 1
ATOM 804 N N . GLU A 1 105 ? -36.427 -4.686 56.167 1.00 85.75 105 GLU A N 1
ATOM 805 C CA . GLU A 1 105 ? -37.400 -5.779 56.278 1.00 85.75 105 GLU A CA 1
ATOM 806 C C . GLU A 1 105 ? -37.424 -6.372 57.692 1.00 85.75 105 GLU A C 1
ATOM 808 O O . GLU A 1 105 ? -38.496 -6.513 58.280 1.00 85.75 105 GLU A O 1
ATOM 813 N N . SER A 1 106 ? -36.253 -6.640 58.279 1.00 84.50 106 SER A N 1
ATOM 814 C CA . SER A 1 106 ? -36.143 -7.177 59.643 1.00 84.50 106 SER A CA 1
ATOM 815 C C . SER A 1 106 ? -36.710 -6.216 60.697 1.00 84.50 106 SER A C 1
ATOM 817 O O . SER A 1 106 ? -37.365 -6.656 61.645 1.00 84.50 106 SER A O 1
ATOM 819 N N . PHE A 1 107 ? -36.517 -4.904 60.528 1.00 81.75 107 PHE A N 1
ATOM 820 C CA . PHE A 1 107 ? -37.053 -3.870 61.422 1.00 81.75 107 PHE A CA 1
ATOM 821 C C . PHE A 1 107 ? -38.589 -3.794 61.397 1.00 81.75 107 PHE A C 1
ATOM 823 O O . PHE A 1 107 ? -39.219 -3.631 62.443 1.00 81.75 107 PHE A O 1
ATOM 830 N N . TYR A 1 108 ? -39.206 -3.934 60.220 1.00 76.94 108 TYR A N 1
ATOM 831 C CA . TYR A 1 108 ? -40.668 -3.900 60.090 1.00 76.94 108 TYR A CA 1
ATOM 832 C C . TYR A 1 108 ? -41.338 -5.253 60.395 1.00 76.94 108 TYR A C 1
ATOM 834 O O . TYR A 1 108 ? -42.505 -5.276 60.784 1.00 76.94 108 TYR A O 1
ATOM 842 N N . GLN A 1 109 ? -40.616 -6.374 60.285 1.00 76.38 109 GLN A N 1
ATOM 843 C CA . GLN A 1 109 ? -41.107 -7.705 60.675 1.00 76.38 109 GLN A CA 1
ATOM 844 C C . GLN A 1 109 ? -41.012 -7.974 62.188 1.00 76.38 109 GLN A C 1
ATOM 846 O O . GLN A 1 109 ? -41.776 -8.784 62.723 1.00 76.38 109 GLN A O 1
ATOM 851 N N . THR A 1 110 ? -40.104 -7.304 62.905 1.00 67.69 110 THR A N 1
ATOM 852 C CA . THR A 1 110 ? -39.958 -7.469 64.358 1.00 67.69 110 THR A CA 1
ATOM 853 C C . THR A 1 110 ? -41.107 -6.790 65.109 1.00 67.69 110 THR A C 1
ATOM 855 O O . THR A 1 110 ? -41.278 -5.572 65.091 1.00 67.69 110 THR A O 1
ATOM 858 N N . LYS A 1 111 ? -41.901 -7.601 65.822 1.00 58.81 111 LYS A N 1
ATOM 859 C CA . LYS A 1 111 ? -43.067 -7.168 66.618 1.00 58.81 111 LYS A CA 1
ATOM 860 C C . LYS A 1 111 ? -42.705 -6.439 67.923 1.00 58.81 111 LYS A C 1
ATOM 862 O O . LYS A 1 111 ? -43.610 -6.064 68.662 1.00 58.81 111 LYS A O 1
ATOM 867 N N . ASP A 1 112 ? -41.418 -6.262 68.217 1.00 51.94 112 ASP A N 1
ATOM 868 C CA . ASP A 1 112 ? -40.934 -5.790 69.515 1.00 51.94 112 ASP A CA 1
ATOM 869 C C . ASP A 1 112 ? -40.773 -4.250 69.557 1.00 51.94 112 ASP A C 1
ATOM 871 O O . ASP A 1 112 ? -39.928 -3.699 68.834 1.00 51.94 112 ASP A O 1
ATOM 875 N N . PRO A 1 113 ? -41.564 -3.512 70.364 1.00 53.53 113 PRO A N 1
ATOM 876 C CA . PRO A 1 113 ? -41.555 -2.047 70.398 1.00 53.53 113 PRO A CA 1
ATOM 877 C C . PRO A 1 113 ? -40.232 -1.412 70.860 1.00 53.53 113 PRO A C 1
ATOM 879 O O . PRO A 1 113 ? -40.048 -0.220 70.627 1.00 53.53 113 PRO A O 1
ATOM 882 N N . GLN A 1 114 ? -39.307 -2.165 71.473 1.00 52.66 114 GLN A N 1
ATOM 883 C CA . GLN A 1 114 ? -38.171 -1.603 72.230 1.00 52.66 114 GLN A CA 1
ATOM 884 C C . GLN A 1 114 ? -36.789 -1.657 71.539 1.00 52.66 114 GLN A C 1
ATOM 886 O O . GLN A 1 114 ? -35.801 -1.219 72.121 1.00 52.66 114 GLN A O 1
ATOM 891 N N . GLY A 1 115 ? -36.689 -2.137 70.295 1.00 54.88 115 GLY A N 1
ATOM 892 C CA . GLY A 1 115 ? -35.404 -2.513 69.675 1.00 54.88 115 GLY A CA 1
ATOM 893 C C . GLY A 1 115 ? -34.338 -1.426 69.432 1.00 54.88 115 GLY A C 1
ATOM 894 O O . GLY A 1 115 ? -33.203 -1.787 69.150 1.00 54.88 115 GLY A O 1
ATOM 895 N N . LEU A 1 116 ? -34.650 -0.127 69.536 1.00 53.34 116 LEU A N 1
ATOM 896 C CA . LEU A 1 116 ? -33.671 0.971 69.407 1.00 53.34 116 LEU A CA 1
ATOM 897 C C . LEU A 1 116 ? -34.066 2.182 70.274 1.00 53.34 116 LEU A C 1
ATOM 899 O O . LEU A 1 116 ? -34.138 3.313 69.794 1.00 53.34 116 LEU A O 1
ATOM 903 N N . VAL A 1 117 ? -34.373 1.965 71.555 1.00 50.25 117 VAL A N 1
ATOM 904 C CA . VAL A 1 117 ? -34.506 3.088 72.495 1.00 50.25 117 VAL A CA 1
ATOM 905 C C . VAL A 1 117 ? -33.113 3.687 72.695 1.00 50.25 117 VAL A C 1
ATOM 907 O O . VAL A 1 117 ? -32.242 3.047 73.279 1.00 50.25 117 VAL A O 1
ATOM 910 N N . GLN A 1 118 ? -32.883 4.904 72.194 1.00 48.91 118 GLN A N 1
ATOM 911 C CA . GLN A 1 118 ? -31.736 5.709 72.613 1.00 48.91 118 GLN A CA 1
ATOM 912 C C . GLN A 1 118 ? -31.845 5.927 74.123 1.00 48.91 118 GLN A C 1
ATOM 914 O O . GLN A 1 118 ? -32.617 6.767 74.585 1.00 48.91 118 GLN A O 1
ATOM 919 N N . VAL A 1 119 ? -31.088 5.152 74.895 1.00 45.19 119 VAL A N 1
ATOM 920 C CA . VAL A 1 119 ? -30.955 5.355 76.335 1.00 45.19 119 VAL A CA 1
ATOM 921 C C . VAL A 1 119 ? -30.107 6.611 76.531 1.00 45.19 119 VAL A C 1
ATOM 923 O O . VAL A 1 119 ? -28.884 6.572 76.423 1.00 45.19 119 VAL A O 1
ATOM 926 N N . HIS A 1 120 ? -30.758 7.750 76.770 1.00 40.88 120 HIS A N 1
ATOM 927 C CA . HIS A 1 120 ? -30.098 8.913 77.359 1.00 40.88 120 HIS A CA 1
ATOM 928 C C . HIS A 1 120 ? -29.863 8.612 78.840 1.00 40.88 120 HIS A C 1
ATOM 930 O O . HIS A 1 120 ? -30.680 8.966 79.686 1.00 40.88 120 HIS A O 1
ATOM 936 N N . ASP A 1 121 ? -28.768 7.920 79.153 1.00 39.19 121 ASP A N 1
ATOM 937 C CA . ASP A 1 121 ? -28.319 7.766 80.535 1.00 39.19 121 ASP A CA 1
ATOM 938 C C . ASP A 1 121 ? -27.414 8.957 80.881 1.00 39.19 121 ASP A C 1
ATOM 940 O O . ASP A 1 121 ? -26.194 8.920 80.720 1.00 39.19 121 ASP A O 1
ATOM 944 N N . HIS A 1 122 ? -28.029 10.070 81.288 1.00 38.69 122 HIS A N 1
ATOM 945 C CA . HIS A 1 122 ? -27.323 11.143 81.983 1.00 38.69 122 HIS A CA 1
ATOM 946 C C . HIS A 1 122 ? -27.712 11.071 83.457 1.00 38.69 122 HIS A C 1
ATOM 948 O O . HIS A 1 122 ? -28.719 11.633 83.888 1.00 38.69 122 HIS A O 1
ATOM 954 N N . LYS A 1 123 ? -26.922 10.315 84.224 1.00 39.12 123 LYS A N 1
ATOM 955 C CA . LYS A 1 123 ? -26.993 10.315 85.683 1.00 39.12 123 LYS A CA 1
ATOM 956 C C . LYS A 1 123 ? -26.539 11.681 86.189 1.00 39.12 123 LYS A C 1
ATOM 958 O O . LYS A 1 123 ? -25.357 12.005 86.127 1.00 39.12 123 LYS A O 1
ATOM 963 N N . VAL A 1 124 ? -27.491 12.471 86.668 1.00 36.06 124 VAL A N 1
ATOM 964 C CA . VAL A 1 124 ? -27.225 13.630 87.521 1.00 36.06 124 VAL A CA 1
ATOM 965 C C . VAL A 1 124 ? -27.302 13.132 88.960 1.00 36.06 124 VAL A C 1
ATOM 967 O O . VAL A 1 124 ? -28.363 12.688 89.403 1.00 36.06 124 VAL A O 1
ATOM 970 N N . ASP A 1 125 ? -26.166 13.159 89.654 1.00 35.69 125 ASP A N 1
ATOM 971 C CA . ASP A 1 125 ? -26.091 12.899 91.089 1.00 35.69 125 ASP A CA 1
ATOM 972 C C . ASP A 1 125 ? -26.899 13.945 91.864 1.00 35.69 125 ASP A C 1
ATOM 974 O O . ASP A 1 125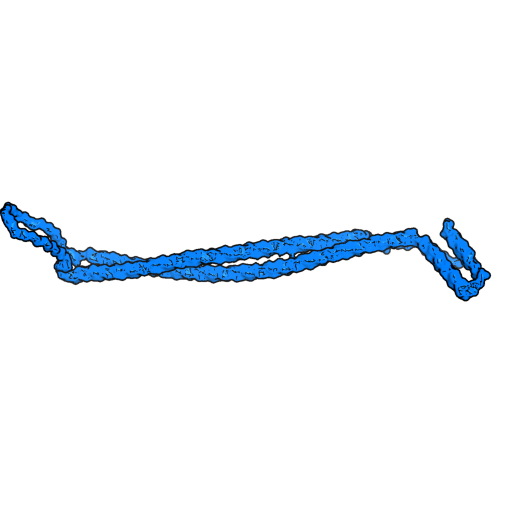 ? -26.863 15.146 91.590 1.00 35.69 125 ASP A O 1
ATOM 978 N N . ALA A 1 126 ? -27.653 13.446 92.836 1.00 41.53 126 ALA A N 1
ATOM 979 C CA . ALA A 1 126 ? -28.535 14.206 93.698 1.00 41.53 126 ALA A CA 1
ATOM 980 C C . ALA A 1 126 ? -27.762 14.868 94.848 1.00 41.53 126 ALA A C 1
ATOM 982 O O . ALA A 1 126 ? -27.173 14.162 95.665 1.00 41.53 126 ALA A O 1
ATOM 983 N N . SER A 1 127 ? -27.854 16.194 94.998 1.00 40.38 127 SER A N 1
ATOM 984 C CA . SER A 1 127 ? -27.960 16.842 96.318 1.00 40.38 127 SER A CA 1
ATOM 985 C C . SER A 1 127 ? -28.581 18.245 96.210 1.00 40.38 127 SER A C 1
ATOM 987 O O . SER A 1 127 ? -28.193 19.031 95.353 1.00 40.38 127 SER A O 1
ATOM 989 N N . ASP A 1 128 ? -29.503 18.515 97.136 1.00 35.69 128 ASP A N 1
ATOM 990 C CA . ASP A 1 128 ? -30.107 19.792 97.551 1.00 35.69 128 ASP A CA 1
ATOM 991 C C . ASP A 1 128 ? -31.242 20.448 96.719 1.00 35.69 128 ASP A C 1
ATOM 993 O O . ASP A 1 128 ? -31.080 21.029 95.649 1.00 35.69 128 ASP A O 1
ATOM 997 N N . GLU A 1 129 ? -32.440 20.370 97.314 1.00 33.88 129 GLU A N 1
ATOM 998 C CA . GLU A 1 129 ? -33.710 21.054 97.004 1.00 33.88 129 GLU A CA 1
ATOM 999 C C . GLU A 1 129 ? -33.638 22.591 97.266 1.00 33.88 129 GLU A C 1
ATOM 1001 O O . GLU A 1 129 ? -32.755 23.003 98.020 1.00 33.88 129 GLU A O 1
ATOM 1006 N N . PRO A 1 130 ? -34.557 23.470 96.757 1.00 42.97 130 PRO A N 1
ATOM 1007 C CA . PRO A 1 130 ? -36.014 23.282 96.856 1.00 42.97 130 PRO A CA 1
ATOM 1008 C C . PRO A 1 130 ? -36.916 23.770 95.692 1.00 42.97 130 PRO A C 1
ATOM 1010 O O . PRO A 1 130 ? -36.693 24.785 95.036 1.00 42.97 130 PRO A O 1
ATOM 1013 N N . LYS A 1 131 ? -38.042 23.051 95.553 1.00 45.72 131 LYS A N 1
ATOM 1014 C CA . LYS A 1 131 ? -39.378 23.462 95.060 1.00 45.72 131 LYS A CA 1
ATOM 1015 C C . LYS A 1 131 ? -39.451 24.375 93.824 1.00 45.72 131 LYS A C 1
ATOM 1017 O O . LYS A 1 131 ? -39.551 25.594 93.948 1.00 45.72 131 LYS A O 1
ATOM 1022 N N . LYS A 1 132 ? -39.659 23.768 92.648 1.00 36.94 132 LYS A N 1
ATOM 1023 C CA . LYS A 1 132 ? -40.455 24.363 91.557 1.00 36.94 132 LYS A CA 1
ATOM 1024 C C . LYS A 1 132 ? -41.374 23.320 90.926 1.00 36.94 132 LYS A C 1
ATOM 1026 O O . LYS A 1 132 ? -41.044 22.142 90.868 1.00 36.94 132 LYS A O 1
ATOM 1031 N N . GLU A 1 133 ? -42.556 23.794 90.547 1.00 38.09 133 GLU A N 1
ATOM 1032 C CA . GLU A 1 133 ? -43.711 23.066 90.020 1.00 38.09 133 GLU A CA 1
ATOM 1033 C C . GLU A 1 133 ? -43.363 21.867 89.137 1.00 38.09 133 GLU A C 1
ATOM 1035 O O . GLU A 1 133 ? -42.557 21.962 88.210 1.00 38.09 133 GLU A O 1
ATOM 1040 N N . LYS A 1 134 ? -44.073 20.758 89.377 1.00 41.34 134 LYS A N 1
ATOM 1041 C CA . LYS A 1 134 ? -44.178 19.636 88.445 1.00 41.34 134 LYS A CA 1
ATOM 1042 C C . LYS A 1 134 ? -44.815 20.135 87.144 1.00 41.34 134 LYS A C 1
ATOM 1044 O O . LYS A 1 134 ? -46.022 20.012 86.955 1.00 41.34 134 LYS A O 1
ATOM 1049 N N . LYS A 1 135 ? -44.017 20.698 86.236 1.00 41.03 135 LYS A N 1
ATOM 1050 C CA . LYS A 1 135 ? -44.392 20.734 84.825 1.00 41.03 135 LYS A CA 1
ATOM 1051 C C . LYS A 1 135 ? -44.410 19.286 84.359 1.00 41.03 135 LYS A C 1
ATOM 1053 O O . LYS A 1 135 ? -43.424 18.570 84.529 1.00 41.03 135 LYS A O 1
ATOM 1058 N N . ALA A 1 136 ? -45.563 18.858 83.848 1.00 46.50 136 ALA A N 1
ATOM 1059 C CA . ALA A 1 136 ? -45.688 17.590 83.150 1.00 46.50 136 ALA A CA 1
ATOM 1060 C C . ALA A 1 136 ? -44.522 17.460 82.151 1.00 46.50 136 ALA A C 1
ATOM 1062 O O . ALA A 1 136 ? -44.131 18.481 81.568 1.00 46.50 136 ALA A O 1
ATOM 1063 N N . PRO A 1 137 ? -43.943 16.256 81.975 1.00 46.84 137 PRO A N 1
ATOM 1064 C CA . PRO A 1 137 ? -42.953 16.045 80.930 1.00 46.84 137 PRO A CA 1
ATOM 1065 C C . PRO A 1 137 ? -43.535 16.611 79.629 1.00 46.84 137 PRO A C 1
ATOM 1067 O O . PRO A 1 137 ? -44.717 16.355 79.370 1.00 46.84 137 PRO A O 1
ATOM 1070 N N . PRO A 1 138 ? -42.785 17.418 78.853 1.00 52.53 138 PRO A N 1
ATOM 1071 C CA . PRO A 1 138 ? -43.279 17.875 77.561 1.00 52.53 138 PRO A CA 1
ATOM 1072 C C . PRO A 1 138 ? -43.741 16.642 76.792 1.00 52.53 138 PRO A C 1
ATOM 1074 O O . PRO A 1 138 ? -43.025 15.639 76.806 1.00 52.53 138 PRO A O 1
ATOM 1077 N N . GLU A 1 139 ? -44.946 16.696 76.213 1.00 47.25 139 GLU A N 1
ATOM 1078 C CA . GLU A 1 139 ? -45.509 15.589 75.445 1.00 47.25 139 GLU A CA 1
ATOM 1079 C C . GLU A 1 139 ? -44.460 15.140 74.432 1.00 47.25 139 GLU A C 1
ATOM 1081 O O . GLU A 1 139 ? -44.188 15.809 73.432 1.00 47.25 139 GLU A O 1
ATOM 1086 N N . THR A 1 140 ? -43.797 14.026 74.733 1.00 44.81 140 THR A N 1
ATOM 1087 C CA . THR A 1 140 ? -42.945 13.371 73.764 1.00 44.81 140 THR A CA 1
ATOM 1088 C C . THR A 1 140 ? -43.881 12.980 72.642 1.00 44.81 140 THR A C 1
ATOM 1090 O O . THR A 1 140 ? -44.948 12.415 72.884 1.00 44.81 140 THR A O 1
ATOM 1093 N N . TRP A 1 141 ? -43.525 13.371 71.422 1.00 43.56 141 TRP A N 1
ATOM 1094 C CA . TRP A 1 141 ? -44.297 13.075 70.229 1.00 43.56 141 TRP A CA 1
ATOM 1095 C C . TRP A 1 141 ? -44.605 11.575 70.234 1.00 43.56 141 TRP A C 1
ATOM 1097 O O . TRP A 1 141 ? -43.717 10.746 70.021 1.00 43.56 141 TRP A O 1
ATOM 1107 N N . THR A 1 142 ? -45.841 11.211 70.580 1.00 40.31 142 THR A N 1
ATOM 1108 C CA . THR A 1 142 ? -46.277 9.820 70.591 1.00 40.31 142 THR A CA 1
ATOM 1109 C C . THR A 1 142 ? -46.487 9.445 69.139 1.00 40.31 142 THR A C 1
ATOM 1111 O O . THR A 1 142 ? -47.592 9.470 68.604 1.00 40.31 142 THR A O 1
ATOM 1114 N N . LEU A 1 143 ? -45.385 9.119 68.464 1.00 45.56 143 LEU A N 1
ATOM 1115 C CA . LEU A 1 143 ? -45.428 8.465 67.172 1.00 45.56 143 LEU A CA 1
ATOM 1116 C C . LEU A 1 143 ? -45.953 7.048 67.429 1.00 45.56 143 LEU A C 1
ATOM 1118 O O . LEU A 1 143 ? -45.190 6.093 67.579 1.00 45.56 143 LEU A O 1
ATOM 1122 N N . GLY A 1 144 ? -47.274 6.937 67.592 1.00 42.72 144 GLY A N 1
ATOM 1123 C CA . GLY A 1 144 ? -47.973 5.682 67.803 1.00 42.72 144 GLY A CA 1
ATOM 1124 C C . GLY A 1 144 ? -47.493 4.686 66.762 1.00 42.72 144 GLY A C 1
ATOM 1125 O O . GLY A 1 144 ? -47.651 4.935 65.575 1.00 42.72 144 GLY A O 1
ATOM 1126 N N . SER A 1 145 ? -46.824 3.625 67.225 1.00 50.72 145 SER A N 1
ATOM 1127 C CA . SER A 1 145 ? -46.313 2.481 66.459 1.00 50.72 145 SER A CA 1
ATOM 1128 C C . SER A 1 145 ? -46.324 2.669 64.930 1.00 50.72 145 SER A C 1
ATOM 1130 O O . SER A 1 145 ? -47.104 2.050 64.204 1.00 50.72 145 SER A O 1
ATOM 1132 N N . SER A 1 146 ? -45.431 3.531 64.428 1.00 53.75 146 SER A N 1
ATOM 1133 C CA . SER A 1 146 ? -45.287 3.847 62.993 1.00 53.75 146 SER A CA 1
ATOM 1134 C C . SER A 1 146 ? -44.930 2.612 62.138 1.00 53.75 146 SER A C 1
ATOM 1136 O O . SER A 1 146 ? -45.068 2.609 60.917 1.00 53.75 146 SER A O 1
ATOM 1138 N N . ARG A 1 147 ? -44.562 1.491 62.779 1.00 54.44 147 ARG A N 1
ATOM 1139 C CA . ARG A 1 147 ? -44.240 0.217 62.116 1.00 54.44 147 ARG A CA 1
ATOM 1140 C C . ARG A 1 147 ? -45.431 -0.465 61.433 1.00 54.44 147 ARG A C 1
ATOM 1142 O O . ARG A 1 147 ? -45.214 -1.385 60.657 1.00 54.44 147 ARG A O 1
ATOM 1149 N N . LYS A 1 148 ? -46.673 -0.032 61.692 1.00 50.88 148 LYS A N 1
ATOM 1150 C CA . LYS A 1 148 ? -47.882 -0.541 61.009 1.00 50.88 148 LYS A CA 1
ATOM 1151 C C . LYS A 1 148 ? -48.333 0.299 59.800 1.00 50.88 148 LYS A C 1
ATOM 1153 O O . LYS A 1 148 ? -49.344 -0.040 59.191 1.00 50.88 148 LYS A O 1
ATOM 1158 N N . GLY A 1 149 ? -47.625 1.375 59.447 1.00 57.00 149 GLY A N 1
ATOM 1159 C CA . GLY A 1 149 ? -47.951 2.218 58.289 1.00 57.00 149 GLY A CA 1
ATOM 1160 C C . GLY A 1 149 ? -47.255 1.774 56.994 1.00 57.00 149 GLY A C 1
ATOM 1161 O O . GLY A 1 149 ? -46.129 1.285 57.027 1.00 57.00 149 GLY A O 1
ATOM 1162 N N . GLY A 1 150 ? -47.885 2.011 55.834 1.00 63.00 150 GLY A N 1
ATOM 1163 C CA . GLY A 1 150 ? -47.364 1.650 54.498 1.00 63.00 150 GLY A CA 1
ATOM 1164 C C . GLY A 1 150 ? -46.016 2.280 54.096 1.00 63.00 150 GLY A C 1
ATOM 1165 O O . GLY A 1 150 ? -45.454 1.908 53.068 1.00 63.00 150 GLY A O 1
ATOM 1166 N N . LEU A 1 151 ? -45.468 3.182 54.919 1.00 68.25 151 LEU A N 1
ATOM 1167 C CA . LEU A 1 151 ? -44.167 3.838 54.734 1.00 68.25 151 LEU A CA 1
ATOM 1168 C C . LEU A 1 151 ? -42.987 2.847 54.691 1.00 68.25 151 LEU A C 1
ATOM 1170 O O . LEU A 1 151 ? -42.044 3.045 53.927 1.00 68.25 151 LEU A O 1
ATOM 1174 N N . GLY A 1 152 ? -43.029 1.755 55.464 1.00 71.69 152 GLY A N 1
ATOM 1175 C CA . GLY A 1 152 ? -41.979 0.728 55.412 1.00 71.69 152 GLY A CA 1
ATOM 1176 C C . GLY A 1 152 ? -41.949 -0.006 54.071 1.00 71.69 152 GLY A C 1
ATOM 1177 O O . GLY A 1 152 ? -40.885 -0.220 53.487 1.00 71.69 152 GLY A O 1
ATOM 1178 N N . GLN A 1 153 ? -43.134 -0.294 53.531 1.00 77.50 153 GLN A N 1
ATOM 1179 C CA . GLN A 1 153 ? -43.274 -0.964 52.244 1.00 77.50 153 GLN A CA 1
ATOM 1180 C C . GLN A 1 153 ? -42.858 -0.062 51.076 1.00 77.50 153 GLN A C 1
ATOM 1182 O O . GLN A 1 153 ? -42.272 -0.558 50.116 1.00 77.50 153 GLN A O 1
ATOM 1187 N N . SER A 1 154 ? -43.079 1.257 51.169 1.00 83.69 154 SER A N 1
ATOM 1188 C CA . SER A 1 154 ? -42.595 2.199 50.151 1.00 83.69 154 SER A CA 1
ATOM 1189 C C . SER A 1 154 ? -41.068 2.304 50.116 1.00 83.69 154 SER A C 1
ATOM 1191 O O . SER A 1 154 ? -40.498 2.401 49.033 1.00 83.69 154 SER A O 1
ATOM 1193 N N . VAL A 1 155 ? -40.387 2.237 51.269 1.00 86.00 155 VAL A N 1
ATOM 1194 C CA . VAL A 1 155 ? -38.911 2.254 51.316 1.00 86.00 155 VAL A CA 1
ATOM 1195 C C . VAL A 1 155 ? -38.329 0.961 50.744 1.00 86.00 155 VAL A C 1
ATOM 1197 O O . VAL A 1 155 ? -37.387 1.018 49.958 1.00 86.00 155 VAL A O 1
ATOM 1200 N N . ILE A 1 156 ? -38.907 -0.201 51.072 1.00 86.50 156 ILE A N 1
ATOM 1201 C CA . ILE A 1 156 ? -38.486 -1.487 50.489 1.00 86.50 156 ILE A CA 1
ATOM 1202 C C . ILE A 1 156 ? -38.679 -1.477 48.968 1.00 86.50 156 ILE A C 1
ATOM 1204 O O . ILE A 1 156 ? -37.762 -1.854 48.241 1.00 86.50 156 ILE A O 1
ATOM 1208 N N . ALA A 1 157 ? -39.821 -0.977 48.484 1.00 89.75 157 ALA A N 1
ATOM 1209 C CA . ALA A 1 157 ? -40.075 -0.837 47.053 1.00 89.75 157 ALA A CA 1
ATOM 1210 C C . ALA A 1 157 ? -39.062 0.102 46.373 1.00 89.75 157 ALA A C 1
ATOM 1212 O O . ALA A 1 157 ? -38.589 -0.200 45.283 1.00 89.75 157 ALA A O 1
ATOM 1213 N N . MET A 1 158 ? -38.674 1.206 47.021 1.00 90.69 158 MET A N 1
ATOM 1214 C CA . MET A 1 158 ? -37.636 2.101 46.500 1.00 90.69 158 MET A CA 1
ATOM 1215 C C . MET A 1 158 ? -36.268 1.406 46.414 1.00 90.69 158 MET A C 1
ATOM 1217 O O . MET A 1 158 ? -35.577 1.556 45.410 1.00 90.69 158 MET A O 1
ATOM 1221 N N . LEU A 1 159 ? -35.888 0.613 47.424 1.00 92.19 159 LEU A N 1
ATOM 1222 C CA . LEU A 1 159 ? -34.648 -0.174 47.403 1.00 92.19 159 LEU A CA 1
ATOM 1223 C C . LEU A 1 159 ? -34.670 -1.253 46.309 1.00 92.19 159 LEU A C 1
ATOM 1225 O O . LEU A 1 159 ? -33.648 -1.472 45.659 1.00 92.19 159 LEU A O 1
ATOM 1229 N N . ASP A 1 160 ? -35.822 -1.886 46.068 1.00 92.50 160 ASP A N 1
ATOM 1230 C CA . ASP A 1 160 ? -36.005 -2.832 44.962 1.00 92.50 160 ASP A CA 1
ATOM 1231 C C . ASP A 1 160 ? -35.859 -2.162 43.595 1.00 92.50 160 ASP A C 1
ATOM 1233 O O . ASP A 1 160 ? -35.165 -2.698 42.731 1.00 92.50 160 ASP A O 1
ATOM 1237 N N . THR A 1 161 ? -36.450 -0.977 43.412 1.00 94.50 161 THR A N 1
ATOM 1238 C CA . THR A 1 161 ? -36.291 -0.190 42.182 1.00 94.50 161 THR A CA 1
ATOM 1239 C C . THR A 1 161 ? -34.826 0.159 41.941 1.00 94.50 161 THR A C 1
ATOM 1241 O O . THR A 1 161 ? -34.322 -0.099 40.855 1.00 94.50 161 THR A O 1
ATOM 1244 N N . ILE A 1 162 ? -34.106 0.636 42.964 1.00 94.31 162 ILE A N 1
ATOM 1245 C CA . ILE A 1 162 ? -32.672 0.950 42.855 1.00 94.31 162 ILE A CA 1
ATOM 1246 C C . ILE A 1 162 ? -31.869 -0.295 42.452 1.00 94.31 162 ILE A C 1
ATOM 1248 O O . ILE A 1 162 ? -31.040 -0.240 41.545 1.00 94.31 162 ILE A O 1
ATOM 1252 N N . MET A 1 163 ? -32.113 -1.439 43.100 1.00 93.94 163 MET A N 1
ATOM 1253 C CA . MET A 1 163 ? -31.456 -2.700 42.741 1.00 93.94 163 MET A CA 1
ATOM 1254 C C . MET A 1 163 ? -31.733 -3.096 41.288 1.00 93.94 163 MET A C 1
ATOM 1256 O O . MET A 1 163 ? -30.816 -3.518 40.580 1.00 93.94 163 MET A O 1
ATOM 1260 N N . TRP A 1 164 ? -32.986 -2.976 40.851 1.00 94.94 164 TRP A N 1
ATOM 1261 C CA . TRP A 1 164 ? -33.392 -3.292 39.488 1.00 94.94 164 TRP A CA 1
ATOM 1262 C C . TRP A 1 164 ? -32.748 -2.350 38.466 1.00 94.94 164 TRP A C 1
ATOM 1264 O O . TRP A 1 164 ? -32.258 -2.828 37.443 1.00 94.94 164 TRP A O 1
ATOM 1274 N N . ASP A 1 165 ? -32.674 -1.051 38.763 1.00 96.12 165 ASP A N 1
ATOM 1275 C CA . ASP A 1 165 ? -32.027 -0.052 37.911 1.00 96.12 165 ASP A CA 1
ATOM 1276 C C . ASP A 1 165 ? -30.549 -0.396 37.696 1.00 96.12 165 ASP A C 1
ATOM 1278 O O . ASP A 1 165 ? -30.112 -0.515 36.551 1.00 96.12 165 ASP A O 1
ATOM 1282 N N . PHE A 1 166 ? -29.797 -0.692 38.762 1.00 95.62 166 PHE A N 1
ATOM 1283 C CA . PHE A 1 166 ? -28.388 -1.092 38.644 1.00 95.62 166 PHE A CA 1
ATOM 1284 C C . PHE A 1 166 ? -28.196 -2.416 37.889 1.00 95.62 166 PHE A C 1
ATOM 1286 O O . PHE A 1 166 ? -27.256 -2.560 37.105 1.00 95.62 166 PHE A O 1
ATOM 1293 N N . GLN A 1 167 ? -29.088 -3.393 38.082 1.00 94.81 167 GLN A N 1
ATOM 1294 C CA . GLN A 1 167 ? -29.045 -4.652 37.330 1.00 94.81 167 GLN A CA 1
ATOM 1295 C C . GLN A 1 167 ? -29.349 -4.451 35.843 1.00 94.81 167 GLN A C 1
ATOM 1297 O O . GLN A 1 167 ? -28.736 -5.097 34.989 1.00 94.81 167 GLN A O 1
ATOM 1302 N N . LYS A 1 168 ? -30.304 -3.577 35.521 1.00 96.12 168 LYS A N 1
ATOM 1303 C CA . LYS A 1 168 ? -30.636 -3.219 34.143 1.00 96.12 168 LYS A CA 1
ATOM 1304 C C . LYS A 1 168 ? -29.476 -2.481 33.488 1.00 96.12 168 LYS A C 1
ATOM 1306 O O . LYS A 1 168 ? -29.048 -2.873 32.407 1.00 96.12 168 LYS A O 1
ATOM 1311 N N . GLU A 1 169 ? -28.924 -1.488 34.171 1.00 95.31 169 GLU A N 1
ATOM 1312 C CA . GLU A 1 169 ? -27.745 -0.762 33.723 1.00 95.31 169 GLU A CA 1
ATOM 1313 C C . GLU A 1 169 ? -26.550 -1.688 33.461 1.00 95.31 169 GLU A C 1
ATOM 1315 O O . GLU A 1 169 ? -25.875 -1.531 32.446 1.00 95.31 169 GLU A O 1
ATOM 1320 N N . GLN A 1 170 ? -26.305 -2.682 34.323 1.00 95.88 170 GLN A N 1
ATOM 1321 C CA . GLN A 1 170 ? -25.244 -3.667 34.097 1.00 95.88 170 GLN A CA 1
ATOM 1322 C C . GLN A 1 170 ? -25.482 -4.478 32.816 1.00 95.88 170 GLN A C 1
ATOM 1324 O O . GLN A 1 170 ? -24.554 -4.675 32.034 1.00 95.88 170 GLN A O 1
ATOM 1329 N N . LYS A 1 171 ? -26.721 -4.923 32.566 1.00 96.38 171 LYS A N 1
ATOM 1330 C CA . LYS A 1 171 ? -27.072 -5.654 31.335 1.00 96.38 171 LYS A CA 1
ATOM 1331 C C . LYS A 1 171 ? -26.915 -4.792 30.085 1.00 96.38 171 LYS A C 1
ATOM 1333 O O . LYS A 1 171 ? -26.492 -5.291 29.043 1.00 96.38 171 LYS A O 1
ATOM 1338 N N . ASP A 1 172 ? -27.281 -3.518 30.166 1.00 96.12 172 ASP A N 1
ATOM 1339 C CA . ASP A 1 172 ? -27.139 -2.588 29.048 1.00 96.12 172 ASP A CA 1
ATOM 1340 C C . ASP A 1 172 ? -25.660 -2.265 28.788 1.00 96.12 172 ASP A C 1
ATOM 1342 O O . ASP A 1 172 ? -25.228 -2.267 27.632 1.00 96.12 172 ASP A O 1
ATOM 1346 N N . ALA A 1 173 ? -24.857 -2.111 29.845 1.00 96.38 173 ALA A N 1
ATOM 1347 C CA . ALA A 1 173 ? -23.411 -1.950 29.750 1.00 96.38 173 ALA A CA 1
ATOM 1348 C C . ALA A 1 173 ? -22.726 -3.192 29.150 1.00 96.38 173 ALA A C 1
ATOM 1350 O O . ALA A 1 173 ? -21.862 -3.050 28.290 1.00 96.38 173 ALA A O 1
ATOM 1351 N N . GLU A 1 174 ? -23.141 -4.405 29.526 1.00 96.62 174 GLU A N 1
ATOM 1352 C CA . GLU A 1 174 ? -22.604 -5.656 28.969 1.00 96.62 174 GLU A CA 1
ATOM 1353 C C . GLU A 1 174 ? -22.899 -5.791 27.468 1.00 96.62 174 GLU A C 1
ATOM 1355 O O . GLU A 1 174 ? -22.021 -6.141 26.676 1.00 96.62 174 GLU A O 1
ATOM 1360 N N . LYS A 1 175 ? -24.123 -5.452 27.042 1.00 97.50 175 LYS A N 1
ATOM 1361 C CA . LYS A 1 175 ? -24.477 -5.408 25.615 1.00 97.50 175 LYS A CA 1
ATOM 1362 C C . LYS A 1 175 ? -23.655 -4.367 24.858 1.00 97.50 175 LYS A C 1
ATOM 1364 O O . LYS A 1 175 ? -23.228 -4.637 23.735 1.00 97.50 175 LYS A O 1
ATOM 1369 N N . ALA A 1 176 ? -23.464 -3.185 25.445 1.00 96.06 176 ALA A N 1
ATOM 1370 C CA . ALA A 1 176 ? -22.668 -2.121 24.844 1.00 96.06 176 ALA A CA 1
ATOM 1371 C C . ALA A 1 176 ? -21.199 -2.540 24.695 1.00 96.06 176 ALA A C 1
ATOM 1373 O O . ALA A 1 176 ? -20.637 -2.383 23.612 1.00 96.06 176 ALA A O 1
ATOM 1374 N N . GLU A 1 177 ? -20.611 -3.144 25.731 1.00 97.38 177 GLU A N 1
ATOM 1375 C CA . GLU A 1 177 ? -19.229 -3.628 25.705 1.00 97.38 177 GLU A CA 1
ATOM 1376 C C . GLU A 1 177 ? -19.048 -4.753 24.683 1.00 97.38 177 GLU A C 1
ATOM 1378 O O . GLU A 1 177 ? -18.122 -4.698 23.877 1.00 97.38 177 GLU A O 1
ATOM 1383 N N . LYS A 1 178 ? -19.976 -5.717 24.620 1.00 96.69 178 LYS A N 1
ATOM 1384 C CA . LYS A 1 178 ? -19.938 -6.775 23.602 1.00 96.69 178 LYS A CA 1
ATOM 1385 C C . LYS A 1 178 ? -19.989 -6.203 22.185 1.00 96.69 178 LYS A C 1
ATOM 1387 O O . LYS A 1 178 ? -19.193 -6.585 21.335 1.00 96.69 178 LYS A O 1
ATOM 1392 N N . LYS A 1 179 ? -20.888 -5.247 21.930 1.00 96.56 179 LYS A N 1
ATOM 1393 C CA . LYS A 1 179 ? -20.983 -4.579 20.624 1.00 96.56 179 LYS A CA 1
ATOM 1394 C C . LYS A 1 179 ? -19.700 -3.816 20.281 1.00 96.56 179 LYS A C 1
ATOM 1396 O O . LYS A 1 179 ? -19.316 -3.766 19.113 1.00 96.56 179 LYS A O 1
ATOM 1401 N N . ALA A 1 180 ? -19.060 -3.202 21.272 1.00 95.56 180 ALA A N 1
ATOM 1402 C CA . ALA A 1 180 ? -17.817 -2.468 21.085 1.00 95.56 180 ALA A CA 1
ATOM 1403 C C . ALA A 1 180 ? -16.624 -3.403 20.813 1.00 95.56 180 ALA A C 1
ATOM 1405 O O . ALA A 1 180 ? -15.801 -3.088 19.953 1.00 95.56 180 ALA A O 1
ATOM 1406 N N . ASP A 1 181 ? -16.558 -4.560 21.477 1.00 95.44 181 ASP A N 1
ATOM 1407 C CA . ASP A 1 181 ? -15.582 -5.619 21.187 1.00 95.44 181 ASP A CA 1
ATOM 1408 C C . ASP A 1 181 ? -15.785 -6.187 19.769 1.00 95.44 181 ASP A C 1
ATOM 1410 O O . ASP A 1 181 ? -14.852 -6.157 18.966 1.00 95.44 181 ASP A O 1
ATOM 1414 N N . ASP A 1 182 ? -17.018 -6.564 19.405 1.00 96.88 182 ASP A N 1
ATOM 1415 C CA . ASP A 1 182 ? -17.355 -7.058 18.060 1.00 96.88 182 ASP A CA 1
ATOM 1416 C C . ASP A 1 182 ? -16.997 -6.031 16.967 1.00 96.88 182 ASP A C 1
ATOM 1418 O O . ASP A 1 182 ? -16.538 -6.379 15.876 1.00 96.88 182 ASP A O 1
ATOM 1422 N N . SER A 1 183 ? -17.222 -4.739 17.234 1.00 95.38 183 SER A N 1
ATOM 1423 C CA . SER A 1 183 ? -16.871 -3.664 16.303 1.00 95.38 183 SER A CA 1
ATOM 1424 C C . SER A 1 183 ? -15.362 -3.520 16.139 1.00 95.38 183 SER A C 1
ATOM 1426 O O . SER A 1 183 ? -14.901 -3.241 15.033 1.00 95.38 183 SER A O 1
ATOM 1428 N N . LEU A 1 184 ? -14.593 -3.669 17.216 1.00 94.94 184 LEU A N 1
ATOM 1429 C CA . LEU A 1 184 ? -13.143 -3.571 17.150 1.00 94.94 184 LEU A CA 1
ATOM 1430 C C . LEU A 1 184 ? -12.549 -4.764 16.392 1.00 94.94 184 LEU A C 1
ATOM 1432 O O . LEU A 1 184 ? -11.658 -4.564 15.569 1.00 94.94 184 LEU A O 1
ATOM 1436 N N . ASP A 1 185 ? -13.072 -5.972 16.597 1.00 95.81 185 ASP A N 1
ATOM 1437 C CA . ASP A 1 185 ? -12.618 -7.159 15.868 1.00 95.81 185 ASP A CA 1
ATOM 1438 C C . ASP A 1 185 ? -12.911 -7.059 14.367 1.00 95.81 185 ASP A C 1
ATOM 1440 O O . ASP A 1 185 ? -12.030 -7.338 13.551 1.00 95.81 185 ASP A O 1
ATOM 1444 N N . LYS A 1 186 ? -14.081 -6.532 13.982 1.00 95.88 186 LYS A N 1
ATOM 1445 C CA . LYS A 1 186 ? -14.369 -6.207 12.574 1.00 95.88 186 LYS A CA 1
ATOM 1446 C C . LYS A 1 186 ? -13.377 -5.201 12.001 1.00 95.88 186 LYS A C 1
ATOM 1448 O O . LYS A 1 186 ? -12.859 -5.405 10.910 1.00 95.88 186 LYS A O 1
ATOM 1453 N N . ILE A 1 187 ? -13.067 -4.137 12.743 1.00 93.38 187 ILE A N 1
ATOM 1454 C CA . ILE A 1 187 ? -12.103 -3.126 12.289 1.00 93.38 187 ILE A CA 1
ATOM 1455 C C . ILE A 1 187 ? -10.700 -3.732 12.142 1.00 93.38 187 ILE A C 1
ATOM 1457 O O . ILE A 1 187 ? -10.001 -3.395 11.186 1.00 93.38 187 ILE A O 1
ATOM 1461 N N . ARG A 1 188 ? -10.280 -4.642 13.032 1.00 93.44 188 ARG A N 1
ATOM 1462 C CA . ARG A 1 188 ? -9.010 -5.379 12.895 1.00 93.44 188 ARG A CA 1
ATOM 1463 C C . ARG A 1 188 ? -8.982 -6.228 11.631 1.00 93.44 188 ARG A C 1
ATOM 1465 O O . ARG A 1 188 ? -8.005 -6.177 10.881 1.00 93.44 188 ARG A O 1
ATOM 1472 N N . GLU A 1 189 ? -10.045 -6.986 11.388 1.00 95.19 189 GLU A N 1
ATOM 1473 C CA . GLU A 1 189 ? -10.167 -7.843 10.212 1.00 95.19 189 GLU A CA 1
ATOM 1474 C C . GLU A 1 189 ? -10.154 -7.015 8.918 1.00 95.19 189 GLU A C 1
ATOM 1476 O O . GLU A 1 189 ? -9.362 -7.286 8.014 1.00 95.19 189 GLU A O 1
ATOM 1481 N N . ASP A 1 190 ? -10.964 -5.957 8.853 1.00 92.06 190 ASP A N 1
ATOM 1482 C CA . ASP A 1 190 ? -11.042 -5.063 7.697 1.00 92.06 190 ASP A CA 1
ATOM 1483 C C . ASP A 1 190 ? -9.718 -4.333 7.451 1.00 92.06 190 ASP A C 1
ATOM 1485 O O . ASP A 1 190 ? -9.277 -4.222 6.306 1.00 92.06 190 ASP A O 1
ATOM 1489 N N . THR A 1 191 ? -9.039 -3.888 8.514 1.00 91.75 191 THR A N 1
ATOM 1490 C CA . THR A 1 191 ? -7.719 -3.246 8.407 1.00 91.75 191 THR A CA 1
ATOM 1491 C C . THR A 1 191 ? -6.677 -4.221 7.869 1.00 91.75 191 THR A C 1
ATOM 1493 O O . THR A 1 191 ? -5.894 -3.842 7.002 1.00 91.75 191 THR A O 1
ATOM 1496 N N . THR A 1 192 ? -6.689 -5.476 8.326 1.00 91.19 192 THR A N 1
ATOM 1497 C CA . THR A 1 192 ? -5.765 -6.516 7.847 1.00 91.19 192 THR A CA 1
ATOM 1498 C C . THR A 1 192 ? -6.011 -6.818 6.370 1.00 91.19 192 THR A C 1
ATOM 1500 O O . THR A 1 192 ? -5.094 -6.725 5.560 1.00 91.19 192 THR A O 1
ATOM 1503 N N . LYS A 1 193 ? -7.272 -7.045 5.977 1.00 92.94 193 LYS A N 1
ATOM 1504 C CA . LYS A 1 193 ? -7.646 -7.264 4.569 1.00 92.94 193 LYS A CA 1
ATOM 1505 C C . LYS A 1 193 ? -7.261 -6.088 3.676 1.00 92.94 193 LYS A C 1
ATOM 1507 O O . LYS A 1 193 ? -6.832 -6.282 2.538 1.00 92.94 193 LYS A O 1
ATOM 1512 N N . LEU A 1 194 ? -7.462 -4.860 4.152 1.00 90.44 194 LEU A N 1
ATOM 1513 C CA . LEU A 1 194 ? -7.103 -3.659 3.407 1.00 90.44 194 LEU A CA 1
ATOM 1514 C C . LEU A 1 194 ? -5.585 -3.534 3.272 1.00 90.44 194 LEU A C 1
ATOM 1516 O O . LEU A 1 194 ? -5.104 -3.217 2.186 1.00 90.44 194 LEU A O 1
ATOM 1520 N N . PHE A 1 195 ? -4.838 -3.832 4.335 1.00 90.56 195 PHE A N 1
ATOM 1521 C CA . PHE A 1 195 ? -3.381 -3.855 4.310 1.00 90.56 195 PHE A CA 1
ATOM 1522 C C . PHE A 1 195 ? -2.848 -4.887 3.309 1.00 90.56 195 PHE A C 1
ATOM 1524 O O . PHE A 1 195 ? -2.033 -4.530 2.461 1.00 90.56 195 PHE A O 1
ATOM 1531 N N . ASP A 1 196 ? -3.370 -6.114 3.318 1.00 91.12 196 ASP A N 1
ATOM 1532 C CA . ASP A 1 196 ? -2.968 -7.170 2.380 1.00 91.12 196 ASP A CA 1
ATOM 1533 C C . ASP A 1 196 ? -3.240 -6.774 0.925 1.00 91.12 196 ASP A C 1
ATOM 1535 O O . ASP A 1 196 ? -2.377 -6.918 0.057 1.00 91.12 196 ASP A O 1
ATOM 1539 N N . LYS A 1 197 ? -4.416 -6.190 0.649 1.00 91.62 197 LYS A N 1
ATOM 1540 C CA . LYS A 1 197 ? -4.751 -5.655 -0.681 1.00 91.62 197 LYS A CA 1
ATOM 1541 C C . LYS A 1 197 ? -3.782 -4.559 -1.114 1.00 91.62 197 LYS A C 1
ATOM 1543 O O . LYS A 1 197 ? -3.342 -4.553 -2.262 1.00 91.62 197 LYS A O 1
ATOM 1548 N N . LYS A 1 198 ? -3.447 -3.629 -0.215 1.00 91.19 198 LYS A N 1
ATOM 1549 C CA . LYS A 1 198 ? -2.499 -2.542 -0.494 1.00 91.19 198 LYS A CA 1
ATOM 1550 C C . LYS A 1 198 ? -1.091 -3.089 -0.729 1.00 91.19 198 LYS A C 1
ATOM 1552 O O . LYS A 1 198 ? -0.434 -2.643 -1.663 1.00 91.19 198 LYS A O 1
ATOM 1557 N N . LEU A 1 199 ? -0.651 -4.087 0.036 1.00 91.06 199 LEU A N 1
ATOM 1558 C CA . LEU A 1 199 ? 0.652 -4.729 -0.141 1.00 91.06 199 LEU A CA 1
ATOM 1559 C C . LEU A 1 199 ? 0.740 -5.482 -1.475 1.00 91.06 199 LEU A C 1
ATOM 1561 O O . LEU A 1 199 ? 1.722 -5.327 -2.199 1.00 91.06 199 LEU A O 1
ATOM 1565 N N . ALA A 1 200 ? -0.303 -6.233 -1.838 1.00 92.94 200 ALA A N 1
ATOM 1566 C CA . ALA A 1 200 ? -0.397 -6.889 -3.140 1.00 92.94 200 ALA A CA 1
ATOM 1567 C C . ALA A 1 200 ? -0.385 -5.866 -4.288 1.00 92.94 200 ALA A C 1
ATOM 1569 O O . ALA A 1 200 ? 0.317 -6.056 -5.281 1.00 92.94 200 ALA A O 1
ATOM 1570 N N . HIS A 1 201 ? -1.102 -4.747 -4.131 1.00 93.31 201 HIS A N 1
ATOM 1571 C CA . HIS A 1 201 ? -1.101 -3.663 -5.110 1.00 93.31 201 HIS A CA 1
ATOM 1572 C C . HIS A 1 201 ? 0.287 -3.030 -5.265 1.00 93.31 201 HIS A C 1
ATOM 1574 O O . HIS A 1 201 ? 0.773 -2.894 -6.382 1.00 93.31 201 HIS A O 1
ATOM 1580 N N . VAL A 1 202 ? 0.960 -2.714 -4.155 1.00 94.06 202 VAL A N 1
ATOM 1581 C CA . VAL A 1 202 ? 2.337 -2.200 -4.162 1.00 94.06 202 VAL A CA 1
ATOM 1582 C C . VAL A 1 202 ? 3.289 -3.196 -4.822 1.00 94.06 202 VAL A C 1
ATOM 1584 O O . VAL A 1 202 ? 4.128 -2.790 -5.618 1.00 94.06 202 VAL A O 1
ATOM 1587 N N . SER A 1 203 ? 3.155 -4.495 -4.545 1.00 94.25 203 SER A N 1
ATOM 1588 C CA . SER A 1 203 ? 3.982 -5.526 -5.179 1.00 94.25 203 SER A CA 1
ATOM 1589 C C . SER A 1 203 ? 3.786 -5.564 -6.697 1.00 94.25 203 SER A C 1
ATOM 1591 O O . SER A 1 203 ? 4.778 -5.568 -7.425 1.00 94.25 203 SER A O 1
ATOM 1593 N N . ARG A 1 204 ? 2.535 -5.506 -7.178 1.00 95.25 204 ARG A N 1
ATOM 1594 C CA . ARG A 1 204 ? 2.220 -5.418 -8.612 1.00 95.25 204 ARG A CA 1
ATOM 1595 C C . ARG A 1 204 ? 2.840 -4.173 -9.246 1.00 95.25 204 ARG A C 1
ATOM 1597 O O . ARG A 1 204 ? 3.540 -4.294 -10.243 1.00 95.25 204 ARG A O 1
ATOM 1604 N N . LEU A 1 205 ? 2.654 -3.004 -8.632 1.00 94.88 205 LEU A N 1
ATOM 1605 C CA . LEU A 1 205 ? 3.227 -1.749 -9.125 1.00 94.88 205 LEU A CA 1
ATOM 1606 C C . LEU A 1 205 ? 4.761 -1.781 -9.144 1.00 94.88 205 LEU A C 1
ATOM 1608 O O . LEU A 1 205 ? 5.378 -1.266 -10.066 1.00 94.88 205 LEU A O 1
ATOM 1612 N N . LEU A 1 206 ? 5.407 -2.411 -8.159 1.00 94.38 206 LEU A N 1
ATOM 1613 C CA . LEU A 1 206 ? 6.864 -2.571 -8.162 1.00 94.38 206 LEU A CA 1
ATOM 1614 C C . LEU A 1 206 ? 7.343 -3.491 -9.291 1.00 94.38 206 LEU A C 1
ATOM 1616 O O . LEU A 1 206 ? 8.377 -3.211 -9.894 1.00 94.38 206 LEU A O 1
ATOM 1620 N N . GLN A 1 207 ? 6.601 -4.558 -9.595 1.00 95.94 207 GLN A N 1
ATOM 1621 C CA . GLN A 1 207 ? 6.892 -5.424 -10.739 1.00 95.94 207 GLN A CA 1
ATOM 1622 C C . GLN A 1 207 ? 6.703 -4.685 -12.069 1.00 95.94 207 GLN A C 1
ATOM 1624 O O . GLN A 1 207 ? 7.567 -4.780 -12.936 1.00 95.94 207 GLN A O 1
ATOM 1629 N N . GLU A 1 208 ? 5.615 -3.926 -12.219 1.00 94.25 208 GLU A N 1
ATOM 1630 C CA . GLU A 1 208 ? 5.351 -3.096 -13.404 1.00 94.25 208 GLU A CA 1
ATOM 1631 C C . GLU A 1 208 ? 6.424 -2.019 -13.573 1.00 94.25 208 GLU A C 1
ATOM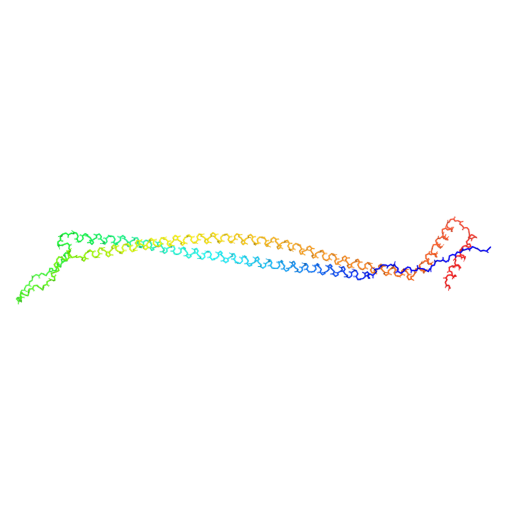 1633 O O . GLU A 1 208 ? 7.020 -1.908 -14.639 1.00 94.25 208 GLU A O 1
ATOM 1638 N N . LYS A 1 209 ? 6.786 -1.315 -12.495 1.00 95.00 209 LYS A N 1
ATOM 1639 C CA . LYS A 1 209 ? 7.888 -0.348 -12.496 1.00 95.00 209 LYS A CA 1
ATOM 1640 C C . LYS A 1 209 ? 9.204 -0.984 -12.937 1.00 95.00 209 LYS A C 1
ATOM 1642 O O . LYS A 1 209 ? 9.933 -0.370 -13.709 1.00 95.00 209 LYS A O 1
ATOM 1647 N N . ALA A 1 210 ? 9.529 -2.176 -12.437 1.00 95.44 210 ALA A N 1
ATOM 1648 C CA . ALA A 1 210 ? 10.758 -2.872 -12.808 1.00 95.44 210 ALA A CA 1
ATOM 1649 C C . ALA A 1 210 ? 10.763 -3.255 -14.295 1.00 95.44 210 ALA A C 1
ATOM 1651 O O . ALA A 1 210 ? 11.753 -2.997 -14.974 1.00 95.44 210 ALA A O 1
ATOM 1652 N N . ARG A 1 211 ? 9.647 -3.792 -14.808 1.00 95.44 211 ARG A N 1
ATOM 1653 C CA . ARG A 1 211 ? 9.487 -4.121 -16.233 1.00 95.44 211 ARG A CA 1
ATOM 1654 C C . ARG A 1 211 ? 9.606 -2.885 -17.118 1.00 95.44 211 ARG A C 1
ATOM 1656 O O . ARG A 1 211 ? 10.396 -2.894 -18.052 1.00 95.44 211 ARG A O 1
ATOM 1663 N N . ASN A 1 212 ? 8.893 -1.812 -16.787 1.00 95.12 212 ASN A N 1
ATOM 1664 C CA . ASN A 1 212 ? 8.923 -0.577 -17.569 1.00 95.12 212 ASN A CA 1
ATOM 1665 C C . ASN A 1 212 ? 10.300 0.097 -17.506 1.00 95.12 212 ASN A C 1
ATOM 1667 O O . ASN A 1 212 ? 10.737 0.681 -18.490 1.00 95.12 212 ASN A O 1
ATOM 1671 N N . ALA A 1 213 ? 11.010 0.001 -16.377 1.00 94.69 213 ALA A N 1
ATOM 1672 C CA . ALA A 1 213 ? 12.377 0.501 -16.261 1.00 94.69 213 ALA A CA 1
ATOM 1673 C C . ALA A 1 213 ? 13.366 -0.315 -17.108 1.00 94.69 213 ALA A C 1
ATOM 1675 O O . ALA A 1 213 ? 14.226 0.270 -17.763 1.00 94.69 213 ALA A O 1
ATOM 1676 N N . GLU A 1 214 ? 13.242 -1.644 -17.131 1.00 96.12 214 GLU A N 1
ATOM 1677 C CA . GLU A 1 214 ? 14.047 -2.499 -18.009 1.00 96.12 214 GLU A CA 1
ATOM 1678 C C . GLU A 1 214 ? 13.756 -2.192 -19.484 1.00 96.12 214 GLU A C 1
ATOM 1680 O O . GLU A 1 214 ? 14.679 -1.933 -20.257 1.00 96.12 214 GLU A O 1
ATOM 1685 N N . GLU A 1 215 ? 12.479 -2.116 -19.859 1.00 93.94 215 GLU A N 1
ATOM 1686 C CA . GLU A 1 215 ? 12.066 -1.757 -21.214 1.00 93.94 215 GLU A CA 1
ATOM 1687 C C . GLU A 1 215 ? 12.584 -0.371 -21.611 1.00 93.94 215 GLU A C 1
ATOM 1689 O O . GLU A 1 215 ? 13.109 -0.205 -22.708 1.00 93.94 215 GLU A O 1
ATOM 1694 N N . LEU A 1 216 ? 12.532 0.610 -20.705 1.00 94.50 216 LEU A N 1
ATOM 1695 C CA . LEU A 1 216 ? 13.087 1.939 -20.942 1.00 94.50 216 LEU A CA 1
ATOM 1696 C C . LEU A 1 216 ? 14.583 1.866 -21.266 1.00 94.50 216 LEU A C 1
ATOM 1698 O O . LEU A 1 216 ? 15.040 2.519 -22.202 1.00 94.50 216 LEU A O 1
ATOM 1702 N N . THR A 1 217 ? 15.354 1.076 -20.512 1.00 93.94 217 THR A N 1
ATOM 1703 C CA . THR A 1 217 ? 16.794 0.923 -20.775 1.00 93.94 217 THR A CA 1
ATOM 1704 C C . THR A 1 217 ? 17.073 0.248 -22.114 1.00 93.94 217 THR A C 1
ATOM 1706 O O . THR A 1 217 ? 17.987 0.670 -22.821 1.00 93.94 217 THR A O 1
ATOM 1709 N N . GLN A 1 218 ? 16.269 -0.750 -22.492 1.00 92.75 218 GLN A N 1
ATOM 1710 C CA . GLN A 1 218 ? 16.391 -1.432 -23.780 1.00 92.75 218 GLN A CA 1
ATOM 1711 C C . GLN A 1 218 ? 16.032 -0.502 -24.940 1.00 92.75 218 GLN A C 1
ATOM 1713 O O . GLN A 1 218 ? 16.800 -0.400 -25.890 1.00 92.75 218 GLN A O 1
ATOM 1718 N N . VAL A 1 219 ? 14.912 0.224 -24.846 1.00 91.31 219 VAL A N 1
ATOM 1719 C CA . VAL A 1 219 ? 14.479 1.168 -25.886 1.00 91.31 219 VAL A CA 1
ATOM 1720 C C . VAL A 1 219 ? 15.517 2.270 -26.078 1.00 91.31 219 VAL A C 1
ATOM 1722 O O . VAL A 1 219 ? 15.853 2.557 -27.223 1.00 91.31 219 VAL A O 1
ATOM 1725 N N . LYS A 1 220 ? 16.087 2.820 -24.997 1.00 90.31 220 LYS A N 1
ATOM 1726 C CA . LYS A 1 220 ? 17.171 3.813 -25.086 1.00 90.31 220 LYS A CA 1
ATOM 1727 C C . LYS A 1 220 ? 18.397 3.260 -25.809 1.00 90.31 220 LYS A C 1
ATOM 1729 O O . LYS A 1 220 ? 18.884 3.876 -26.751 1.00 90.31 220 LYS A O 1
ATOM 1734 N N . ALA A 1 221 ? 18.858 2.069 -25.422 1.00 90.38 221 ALA A N 1
ATOM 1735 C CA . ALA A 1 221 ? 20.002 1.431 -26.069 1.00 90.38 221 ALA A CA 1
ATOM 1736 C C . ALA A 1 221 ? 19.739 1.141 -27.559 1.00 90.38 221 ALA A C 1
ATOM 1738 O O . ALA A 1 221 ? 20.585 1.423 -28.407 1.00 90.38 221 ALA A O 1
ATOM 1739 N N . ASP A 1 222 ? 18.555 0.626 -27.895 1.00 87.19 222 ASP A N 1
ATOM 1740 C CA . ASP A 1 222 ? 18.146 0.362 -29.276 1.00 87.19 222 ASP A CA 1
ATOM 1741 C C . ASP A 1 222 ? 18.027 1.648 -30.099 1.00 87.19 222 ASP A C 1
ATOM 1743 O O . ASP A 1 222 ? 18.382 1.663 -31.279 1.00 87.19 222 ASP A O 1
ATOM 1747 N N . SER A 1 223 ? 17.514 2.720 -29.494 1.00 86.31 223 SER A N 1
ATOM 1748 C CA . SER A 1 223 ? 17.382 4.038 -30.109 1.00 86.31 223 SER A CA 1
ATOM 1749 C C . SER A 1 223 ? 18.756 4.617 -30.444 1.00 86.31 223 SER A C 1
ATOM 1751 O O . SER A 1 223 ? 19.001 4.983 -31.596 1.00 86.31 223 SER A O 1
ATOM 1753 N N . ASP A 1 224 ? 19.694 4.583 -29.495 1.00 86.19 224 ASP A N 1
ATOM 1754 C CA . ASP A 1 224 ? 21.072 5.044 -29.686 1.00 86.19 224 ASP A CA 1
ATOM 1755 C C . ASP A 1 224 ? 21.803 4.234 -30.768 1.00 86.19 224 ASP A C 1
ATOM 1757 O O . ASP A 1 224 ? 22.439 4.799 -31.669 1.00 86.19 224 ASP A O 1
ATOM 1761 N N . LEU A 1 225 ? 21.681 2.901 -30.729 1.00 87.12 225 LEU A N 1
ATOM 1762 C CA . LEU A 1 225 ? 22.286 2.008 -31.720 1.00 87.12 225 LEU A CA 1
ATOM 1763 C C . LEU A 1 225 ? 21.721 2.251 -33.121 1.00 87.12 225 LEU A C 1
ATOM 1765 O O . LEU A 1 225 ? 22.490 2.370 -34.079 1.00 87.12 225 LEU A O 1
ATOM 1769 N N . LYS A 1 226 ? 20.394 2.354 -33.257 1.00 84.00 226 LYS A N 1
ATOM 1770 C CA . LYS A 1 226 ? 19.738 2.617 -34.546 1.00 84.00 226 LYS A CA 1
ATOM 1771 C C . LYS A 1 226 ? 20.105 3.989 -35.088 1.00 84.00 226 LYS A C 1
ATOM 1773 O O . LYS A 1 226 ? 20.435 4.082 -36.265 1.00 84.00 226 LYS A O 1
ATOM 1778 N N . THR A 1 227 ? 20.122 5.020 -34.249 1.00 83.44 227 THR A N 1
ATOM 1779 C CA . THR A 1 227 ? 20.507 6.382 -34.648 1.00 83.44 227 THR A CA 1
ATOM 1780 C C . THR A 1 227 ? 21.958 6.423 -35.127 1.00 83.44 227 THR A C 1
ATOM 1782 O O . THR A 1 227 ? 22.265 6.996 -36.176 1.00 83.44 227 THR A O 1
ATOM 1785 N N . THR A 1 228 ? 22.859 5.734 -34.421 1.00 85.75 228 THR A N 1
ATOM 1786 C CA . THR A 1 228 ? 24.273 5.621 -34.810 1.00 85.75 228 THR A CA 1
ATOM 1787 C C . THR A 1 228 ? 24.434 4.872 -36.134 1.00 85.75 228 THR A C 1
ATOM 1789 O O . THR A 1 228 ? 25.138 5.337 -37.032 1.00 85.75 228 THR A O 1
ATOM 1792 N N . ALA A 1 229 ? 23.758 3.730 -36.291 1.00 84.75 229 ALA A N 1
ATOM 1793 C CA . ALA A 1 229 ? 23.798 2.934 -37.514 1.00 84.75 229 ALA A CA 1
ATOM 1794 C C . ALA A 1 229 ? 23.193 3.682 -38.713 1.00 84.75 229 ALA A C 1
ATOM 1796 O O . ALA A 1 229 ? 23.755 3.645 -39.809 1.00 84.75 229 ALA A O 1
ATOM 1797 N N . LEU A 1 230 ? 22.085 4.400 -38.513 1.00 81.38 230 LEU A N 1
ATOM 1798 C CA . LEU A 1 230 ? 21.442 5.218 -39.541 1.00 81.38 230 LEU A CA 1
ATOM 1799 C C . LEU A 1 230 ? 22.363 6.361 -39.975 1.00 81.38 230 LEU A C 1
ATOM 1801 O O . LEU A 1 230 ? 22.595 6.546 -41.167 1.00 81.38 230 LEU A O 1
ATOM 1805 N N . THR A 1 231 ? 22.983 7.063 -39.026 1.00 82.44 231 THR A N 1
ATOM 1806 C CA . THR A 1 231 ? 23.951 8.128 -39.329 1.00 82.44 231 THR A CA 1
ATOM 1807 C C . THR A 1 231 ? 25.152 7.586 -40.113 1.00 82.44 231 THR A C 1
ATOM 1809 O O . THR A 1 231 ? 25.559 8.174 -41.117 1.00 82.44 231 THR A O 1
ATOM 1812 N N . ALA A 1 232 ? 25.700 6.435 -39.707 1.00 87.38 232 ALA A N 1
ATOM 1813 C CA . ALA A 1 232 ? 26.828 5.804 -40.391 1.00 87.38 232 ALA A CA 1
ATOM 1814 C C . ALA A 1 232 ? 26.469 5.328 -41.811 1.00 87.38 232 ALA A C 1
ATOM 1816 O O . ALA A 1 232 ? 27.230 5.560 -42.752 1.00 87.38 232 ALA A O 1
ATOM 1817 N N . THR A 1 233 ? 25.308 4.690 -41.984 1.00 84.56 233 THR A N 1
ATOM 1818 C CA . THR A 1 233 ? 24.835 4.205 -43.294 1.00 84.56 233 THR A CA 1
ATOM 1819 C C . THR A 1 233 ? 24.468 5.351 -44.232 1.00 84.56 233 THR A C 1
ATOM 1821 O O . THR A 1 233 ? 24.855 5.314 -45.397 1.00 84.56 233 THR A O 1
ATOM 1824 N N . SER A 1 234 ? 23.824 6.407 -43.730 1.00 81.62 234 SER A N 1
ATOM 1825 C CA . SER A 1 234 ? 23.568 7.645 -44.476 1.00 81.62 234 SER A CA 1
ATOM 1826 C C . SER A 1 234 ? 24.873 8.310 -44.935 1.00 81.62 234 SER A C 1
ATOM 1828 O O . SER A 1 234 ? 25.023 8.671 -46.104 1.00 81.62 234 SER A O 1
ATOM 1830 N N . GLY A 1 235 ? 25.881 8.376 -44.056 1.00 83.88 235 GLY A N 1
ATOM 1831 C CA . GLY A 1 235 ? 27.214 8.867 -44.409 1.00 83.88 235 GLY A CA 1
ATOM 1832 C C . GLY A 1 235 ? 27.903 8.023 -45.489 1.00 83.88 235 GLY A C 1
ATOM 1833 O O . GLY A 1 235 ? 28.493 8.573 -46.422 1.00 83.88 235 GLY A O 1
ATOM 1834 N N . ALA A 1 236 ? 27.799 6.694 -45.401 1.00 87.38 236 ALA A N 1
ATOM 1835 C CA . ALA A 1 236 ? 28.333 5.778 -46.407 1.00 87.38 236 ALA A CA 1
ATOM 1836 C C . ALA A 1 236 ? 27.619 5.923 -47.761 1.00 87.38 236 ALA A C 1
ATOM 1838 O O . ALA A 1 236 ? 28.290 5.974 -48.791 1.00 87.38 236 ALA A O 1
ATOM 1839 N N . LEU A 1 237 ? 26.287 6.051 -47.761 1.00 87.75 237 LEU A N 1
ATOM 1840 C CA . LEU A 1 237 ? 25.493 6.292 -48.967 1.00 87.75 237 LEU A CA 1
ATOM 1841 C C . LEU A 1 237 ? 25.879 7.611 -49.639 1.00 87.75 237 LEU A C 1
ATOM 1843 O O . LEU A 1 237 ? 26.150 7.613 -50.833 1.00 87.75 237 LEU A O 1
ATOM 1847 N N . SER A 1 238 ? 26.003 8.705 -48.882 1.00 83.38 238 SER A N 1
ATOM 1848 C CA . SER A 1 238 ? 26.422 9.999 -49.440 1.00 83.38 238 SER A CA 1
ATOM 1849 C C . SER A 1 238 ? 27.833 9.951 -50.037 1.00 83.38 238 SER A C 1
ATOM 1851 O O . SER A 1 238 ? 28.108 10.577 -51.062 1.00 83.38 238 SER A O 1
ATOM 1853 N N . LYS A 1 239 ? 28.750 9.201 -49.416 1.00 90.75 239 LYS A N 1
ATOM 1854 C CA . LYS A 1 239 ? 30.096 8.996 -49.962 1.00 90.75 239 LYS A CA 1
ATOM 1855 C C . LYS A 1 239 ? 30.053 8.190 -51.263 1.00 90.75 239 LYS A C 1
ATOM 1857 O O . LYS A 1 239 ? 30.698 8.586 -52.228 1.00 90.75 239 LYS A O 1
ATOM 1862 N N . LEU A 1 240 ? 29.280 7.105 -51.293 1.00 90.88 240 LEU A N 1
ATOM 1863 C CA . LEU A 1 240 ? 29.121 6.267 -52.479 1.00 90.88 240 LEU A CA 1
ATOM 1864 C C . LEU A 1 240 ? 28.457 7.031 -53.630 1.00 90.88 240 LEU A C 1
ATOM 1866 O O . LEU A 1 240 ? 28.887 6.906 -54.770 1.00 90.88 240 LEU A O 1
ATOM 1870 N N . GLU A 1 241 ? 27.450 7.854 -53.338 1.00 88.00 241 GLU A N 1
ATOM 1871 C CA . GLU A 1 241 ? 26.807 8.726 -54.321 1.00 88.00 241 GLU A CA 1
ATOM 1872 C C . GLU A 1 241 ? 27.835 9.655 -54.976 1.00 88.00 241 GLU A C 1
ATOM 1874 O O . GLU A 1 241 ? 27.924 9.687 -56.201 1.00 88.00 241 GLU A O 1
ATOM 1879 N N . LYS A 1 242 ? 28.684 10.316 -54.174 1.00 89.12 242 LYS A N 1
ATOM 1880 C CA . LYS A 1 242 ? 29.773 11.171 -54.678 1.00 89.12 242 LYS A CA 1
ATOM 1881 C C . LYS A 1 242 ? 30.769 10.399 -55.538 1.00 89.12 242 LYS A C 1
ATOM 1883 O O . LYS A 1 242 ? 31.114 10.850 -56.625 1.00 89.12 242 LYS A O 1
ATOM 1888 N N . GLU A 1 243 ? 31.205 9.225 -55.082 1.00 89.00 243 GLU A N 1
ATOM 1889 C CA . GLU A 1 243 ? 32.119 8.367 -55.844 1.00 89.00 243 GLU A CA 1
ATOM 1890 C C . GLU A 1 243 ? 31.506 7.941 -57.189 1.00 89.00 243 GLU A C 1
ATOM 1892 O O . GLU A 1 243 ? 32.185 7.979 -58.216 1.00 89.00 243 GLU A O 1
ATOM 1897 N N . CYS A 1 244 ? 30.216 7.598 -57.215 1.00 89.44 244 CYS A N 1
ATOM 1898 C CA . CYS A 1 244 ? 29.487 7.264 -58.436 1.00 89.44 244 CYS A CA 1
ATOM 1899 C C . CYS A 1 244 ? 29.340 8.471 -59.371 1.00 89.44 244 CYS A C 1
ATOM 1901 O O . CYS A 1 244 ? 29.583 8.335 -60.572 1.00 89.44 244 CYS A O 1
ATOM 1903 N N . THR A 1 245 ? 28.982 9.653 -58.857 1.00 90.69 245 THR A N 1
ATOM 1904 C CA . THR A 1 245 ? 28.867 10.869 -59.678 1.00 90.69 245 THR A CA 1
ATOM 1905 C C . THR A 1 245 ? 30.215 11.295 -60.243 1.00 90.69 245 THR A C 1
ATOM 1907 O O . THR A 1 245 ? 30.302 11.615 -61.428 1.00 90.69 245 THR A O 1
ATOM 1910 N N . ASP A 1 246 ? 31.280 11.228 -59.441 1.00 88.38 246 ASP A N 1
ATOM 1911 C CA . ASP A 1 246 ? 32.638 11.554 -59.875 1.00 88.38 246 ASP A CA 1
ATOM 1912 C C . ASP A 1 246 ? 33.132 10.557 -60.928 1.00 88.38 246 ASP A C 1
ATOM 1914 O O . ASP A 1 246 ? 33.752 10.956 -61.919 1.00 88.38 246 ASP A O 1
ATOM 1918 N N . LEU A 1 247 ? 32.832 9.264 -60.754 1.00 87.69 247 LEU A N 1
ATOM 1919 C CA . LEU A 1 247 ? 33.160 8.226 -61.726 1.00 87.69 247 LEU A CA 1
ATOM 1920 C C . LEU A 1 247 ? 32.410 8.427 -63.043 1.00 87.69 247 LEU A C 1
ATOM 1922 O O . LEU A 1 247 ? 33.029 8.308 -64.096 1.00 87.69 247 LEU A O 1
ATOM 1926 N N . LEU A 1 248 ? 31.111 8.735 -63.002 1.00 88.50 248 LEU A N 1
ATOM 1927 C CA . LEU A 1 248 ? 30.308 8.982 -64.202 1.00 88.50 248 LEU A CA 1
ATOM 1928 C C . LEU A 1 248 ? 30.762 10.253 -64.930 1.00 88.50 248 LEU A C 1
ATOM 1930 O O . LEU A 1 248 ? 30.946 10.223 -66.146 1.00 88.50 248 LEU A O 1
ATOM 1934 N N . ALA A 1 249 ? 31.029 11.337 -64.197 1.00 89.81 249 ALA A N 1
ATOM 1935 C CA . ALA A 1 249 ? 31.523 12.591 -64.766 1.00 89.81 249 ALA A CA 1
ATOM 1936 C C . ALA A 1 249 ? 32.905 12.432 -65.419 1.00 89.81 249 ALA A C 1
ATOM 1938 O O . ALA A 1 249 ? 33.190 13.040 -66.450 1.00 89.81 249 ALA A O 1
ATOM 1939 N N . ASN A 1 250 ? 33.764 11.584 -64.845 1.00 89.44 250 ASN A N 1
ATOM 1940 C CA . ASN A 1 250 ? 35.116 11.343 -65.344 1.00 89.44 250 ASN A CA 1
ATOM 1941 C C . ASN A 1 250 ? 35.255 10.034 -66.134 1.00 89.44 250 ASN A C 1
ATOM 1943 O O . ASN A 1 250 ? 36.382 9.642 -66.446 1.00 89.44 250 ASN A O 1
ATOM 1947 N N . PHE A 1 251 ? 34.152 9.362 -66.480 1.00 89.62 251 PHE A N 1
ATOM 1948 C CA . PHE A 1 251 ? 34.175 7.992 -67.000 1.00 89.62 251 PHE A CA 1
ATOM 1949 C C . PHE A 1 251 ? 35.082 7.858 -68.224 1.00 89.62 251 PHE A C 1
ATOM 1951 O O . PHE A 1 251 ? 35.984 7.025 -68.234 1.00 89.62 251 PHE A O 1
ATOM 1958 N N . GLN A 1 252 ? 34.926 8.748 -69.208 1.00 88.19 252 GLN A N 1
ATOM 1959 C CA . GLN A 1 252 ? 35.740 8.742 -70.428 1.00 88.19 252 GLN A CA 1
ATOM 1960 C C . GLN A 1 252 ? 37.232 8.963 -70.144 1.00 88.19 252 GLN A C 1
ATOM 1962 O O . GLN A 1 252 ? 38.092 8.327 -70.754 1.00 88.19 252 GLN A O 1
ATOM 1967 N N . LYS A 1 253 ? 37.561 9.841 -69.190 1.00 88.38 253 LYS A N 1
ATOM 1968 C CA . LYS A 1 253 ? 38.946 10.121 -68.792 1.00 88.38 253 LYS A CA 1
ATOM 1969 C C . LYS A 1 253 ? 39.573 8.911 -68.098 1.00 88.38 253 LYS A C 1
ATOM 1971 O O . LYS A 1 253 ? 40.693 8.528 -68.431 1.00 88.38 253 LYS A O 1
ATOM 1976 N N . VAL A 1 254 ? 38.845 8.296 -67.166 1.00 86.62 254 VAL A N 1
ATOM 1977 C CA . VAL A 1 254 ? 39.276 7.085 -66.452 1.00 86.62 254 VAL A CA 1
ATOM 1978 C C . VAL A 1 254 ? 39.413 5.907 -67.416 1.00 86.62 254 VAL A C 1
ATOM 1980 O O . VAL A 1 254 ? 40.391 5.165 -67.344 1.00 86.62 254 VAL A O 1
ATOM 1983 N N . GLU A 1 255 ? 38.480 5.748 -68.353 1.00 89.38 255 GLU A N 1
ATOM 1984 C CA . GLU A 1 255 ? 38.534 4.723 -69.394 1.00 89.38 255 GLU A CA 1
ATOM 1985 C C . GLU A 1 255 ? 39.767 4.902 -70.289 1.00 89.38 255 GLU A C 1
ATOM 1987 O O . GLU A 1 255 ? 40.490 3.935 -70.548 1.00 89.38 255 GLU A O 1
ATOM 1992 N N . LYS A 1 256 ? 40.052 6.138 -70.719 1.00 86.56 256 LYS A N 1
ATOM 1993 C CA . LYS A 1 256 ? 41.229 6.460 -71.535 1.00 86.56 256 LYS A CA 1
ATOM 1994 C C . LYS A 1 256 ? 42.532 6.147 -70.800 1.00 86.56 256 LYS A C 1
ATOM 1996 O O . LYS A 1 256 ? 43.414 5.503 -71.367 1.00 86.56 256 LYS A O 1
ATOM 2001 N N . GLU A 1 257 ? 42.645 6.557 -69.540 1.00 88.62 257 GLU A N 1
ATOM 2002 C CA . GLU A 1 257 ? 43.843 6.312 -68.734 1.00 88.62 257 GLU A CA 1
ATOM 2003 C C . GLU A 1 257 ? 44.032 4.815 -68.434 1.00 88.62 257 GLU A C 1
ATOM 2005 O O . GLU A 1 257 ? 45.135 4.294 -68.579 1.00 88.62 257 GLU A O 1
ATOM 2010 N N . ARG A 1 258 ? 42.954 4.071 -68.145 1.00 88.06 258 ARG A N 1
ATOM 2011 C CA . ARG A 1 258 ? 43.016 2.604 -68.008 1.00 88.06 258 ARG A CA 1
ATOM 2012 C C . ARG A 1 258 ? 43.457 1.920 -69.299 1.00 88.06 258 ARG A C 1
ATOM 2014 O O . ARG A 1 258 ? 44.306 1.035 -69.253 1.00 88.06 258 ARG A O 1
ATOM 2021 N N . LYS A 1 259 ? 42.922 2.330 -70.455 1.00 88.81 259 LYS A N 1
ATOM 2022 C CA . LYS A 1 259 ? 43.349 1.810 -71.766 1.00 88.81 259 LYS A CA 1
ATOM 2023 C C . LYS A 1 259 ? 44.841 2.056 -72.001 1.00 88.81 259 LYS A C 1
ATOM 2025 O O . LYS A 1 259 ? 45.538 1.142 -72.438 1.00 88.81 259 LYS A O 1
ATOM 2030 N N . ARG A 1 260 ? 45.343 3.246 -71.655 1.00 85.31 260 ARG A N 1
ATOM 2031 C CA . ARG A 1 260 ? 46.774 3.578 -71.719 1.00 85.31 260 ARG A CA 1
ATOM 2032 C C . ARG A 1 260 ? 47.612 2.678 -70.805 1.00 85.31 260 ARG A C 1
ATOM 2034 O O . ARG A 1 260 ? 48.603 2.125 -71.267 1.00 85.31 260 ARG A O 1
ATOM 2041 N N . GLN A 1 261 ? 47.203 2.484 -69.552 1.00 86.50 261 GLN A N 1
ATOM 2042 C CA . GLN A 1 261 ? 47.917 1.627 -68.597 1.00 86.50 261 GLN A CA 1
ATOM 2043 C C . GLN A 1 261 ? 47.957 0.158 -69.038 1.00 86.50 261 GLN A C 1
ATOM 2045 O O . GLN A 1 261 ? 49.014 -0.466 -68.998 1.00 86.50 261 GLN A O 1
ATOM 2050 N N . ILE A 1 262 ? 46.834 -0.394 -69.515 1.00 89.31 262 ILE A N 1
ATOM 2051 C CA . 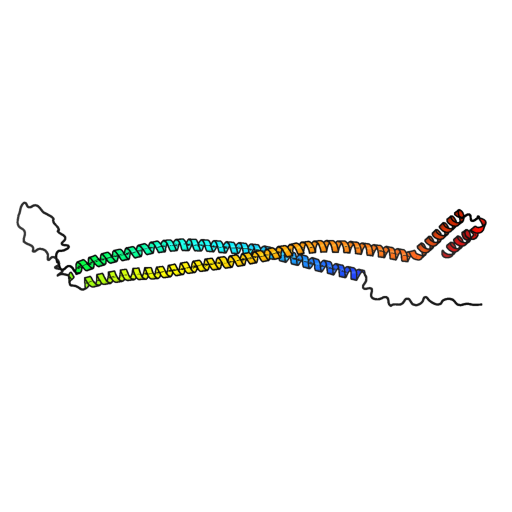ILE A 1 262 ? 46.776 -1.762 -70.063 1.00 89.31 262 ILE A CA 1
ATOM 2052 C C . ILE A 1 262 ? 47.742 -1.904 -71.238 1.00 89.31 262 ILE A C 1
ATOM 2054 O O . ILE A 1 262 ? 48.449 -2.905 -71.351 1.00 89.31 262 ILE A O 1
ATOM 2058 N N . TRP A 1 263 ? 47.781 -0.895 -72.105 1.00 83.88 263 TRP A N 1
ATOM 2059 C CA . TRP A 1 263 ? 48.666 -0.887 -73.257 1.00 83.88 263 TRP A CA 1
ATOM 2060 C C . TRP A 1 263 ? 50.149 -0.860 -72.840 1.00 83.88 263 TRP A C 1
ATOM 2062 O O . TRP A 1 263 ? 50.929 -1.673 -73.329 1.00 83.88 263 TRP A O 1
ATOM 2072 N N . GLN A 1 264 ? 50.520 -0.026 -71.863 1.00 86.00 264 GLN A N 1
ATOM 2073 C CA . GLN A 1 264 ? 51.877 0.011 -71.296 1.00 86.00 264 GLN A CA 1
ATOM 2074 C C . GLN A 1 264 ? 52.280 -1.314 -70.632 1.00 86.00 264 GLN A C 1
ATOM 2076 O O . GLN A 1 264 ? 53.395 -1.791 -70.828 1.00 86.00 264 GLN A O 1
ATOM 2081 N N . LEU A 1 265 ? 51.380 -1.934 -69.864 1.00 88.00 265 LEU A N 1
ATOM 2082 C CA . LEU A 1 265 ? 51.642 -3.231 -69.233 1.00 88.00 265 LEU A CA 1
ATOM 2083 C C . LEU A 1 265 ? 51.842 -4.338 -70.270 1.00 88.00 265 LEU A C 1
ATOM 2085 O O . LEU A 1 265 ? 52.701 -5.200 -70.087 1.00 88.00 265 LEU A O 1
ATOM 2089 N N . LYS A 1 266 ? 51.075 -4.307 -71.364 1.00 85.00 266 LYS A N 1
ATOM 2090 C CA . LYS A 1 266 ? 51.233 -5.253 -72.468 1.00 85.00 266 LYS A CA 1
ATOM 2091 C C . LYS A 1 266 ? 52.578 -5.086 -73.170 1.00 85.00 266 LYS A C 1
ATOM 2093 O O . LYS A 1 266 ? 53.234 -6.086 -73.425 1.00 85.00 266 LYS A O 1
ATOM 2098 N N . ASP A 1 267 ? 53.012 -3.849 -73.398 1.00 78.31 267 ASP A N 1
ATOM 2099 C CA . ASP A 1 267 ? 54.335 -3.570 -73.962 1.00 78.31 267 ASP A CA 1
ATOM 2100 C C . ASP A 1 267 ? 55.454 -4.134 -73.070 1.00 78.31 267 ASP A C 1
ATOM 2102 O O . ASP A 1 267 ? 56.303 -4.886 -73.541 1.00 78.31 267 ASP A O 1
ATOM 2106 N N . VAL A 1 268 ? 55.409 -3.894 -71.754 1.00 86.12 268 VAL A N 1
ATOM 2107 C CA . VAL A 1 268 ? 56.384 -4.477 -70.810 1.00 86.12 268 VAL A CA 1
ATOM 2108 C C . VAL A 1 268 ? 56.361 -6.010 -70.840 1.00 86.12 268 VAL A C 1
ATOM 2110 O O . VAL A 1 268 ? 57.421 -6.639 -70.837 1.00 86.12 268 VAL A O 1
ATOM 2113 N N . ALA A 1 269 ? 55.177 -6.626 -70.899 1.00 82.69 269 ALA A N 1
ATOM 2114 C CA . ALA A 1 269 ? 55.045 -8.078 -71.000 1.00 82.69 269 ALA A CA 1
ATOM 2115 C C . ALA A 1 269 ? 55.644 -8.625 -72.309 1.00 82.69 269 ALA A C 1
ATOM 2117 O O . ALA A 1 269 ? 56.382 -9.611 -72.279 1.00 82.69 269 ALA A O 1
ATOM 2118 N N . ASP A 1 270 ? 55.400 -7.958 -73.439 1.00 79.25 270 ASP A N 1
ATOM 2119 C CA . ASP A 1 270 ? 55.940 -8.341 -74.744 1.00 79.25 270 ASP A CA 1
ATOM 2120 C C . ASP A 1 270 ? 57.479 -8.240 -74.752 1.00 79.25 270 ASP A C 1
ATOM 2122 O O . ASP A 1 270 ? 58.161 -9.153 -75.228 1.00 79.25 270 ASP A O 1
ATOM 2126 N N . ILE A 1 271 ? 58.045 -7.197 -74.130 1.00 79.19 271 ILE A N 1
ATOM 2127 C CA . ILE A 1 271 ? 59.496 -7.034 -73.938 1.00 79.19 271 ILE A CA 1
ATOM 2128 C C . ILE A 1 271 ? 60.086 -8.189 -73.117 1.00 79.19 271 ILE A C 1
ATOM 2130 O O . ILE A 1 271 ? 61.098 -8.767 -73.518 1.00 79.19 271 ILE A O 1
ATOM 2134 N N . LEU A 1 272 ? 59.463 -8.543 -71.989 1.00 79.88 272 LEU A N 1
ATOM 2135 C CA . LEU A 1 272 ? 59.924 -9.632 -71.118 1.00 79.88 272 LEU A CA 1
ATOM 2136 C C . LEU A 1 272 ? 59.759 -11.019 -71.763 1.00 79.88 272 LEU A C 1
ATOM 2138 O O . LEU A 1 272 ? 60.519 -11.930 -71.446 1.00 79.88 272 LEU A O 1
ATOM 2142 N N . SER A 1 273 ? 58.811 -11.176 -72.692 1.00 82.88 273 SER A N 1
ATOM 2143 C CA . SER A 1 273 ? 58.583 -12.421 -73.443 1.00 82.88 273 SER A CA 1
ATOM 2144 C C . SER A 1 273 ? 59.541 -12.639 -74.626 1.00 82.88 273 SER A C 1
ATOM 2146 O O . SER A 1 273 ? 59.484 -13.679 -75.280 1.00 82.88 273 SER A O 1
ATOM 2148 N N . GLY A 1 274 ? 60.445 -11.689 -74.895 1.00 73.06 274 GLY A N 1
ATOM 2149 C CA . GLY A 1 274 ? 61.469 -11.811 -75.936 1.00 73.06 274 GLY A CA 1
ATOM 2150 C C . GLY A 1 274 ? 61.073 -11.256 -77.310 1.00 73.06 274 GLY A C 1
ATOM 2151 O O . GLY A 1 274 ? 61.751 -11.552 -78.296 1.00 73.06 274 GLY A O 1
ATOM 2152 N N . ALA A 1 275 ? 60.019 -10.435 -77.408 1.00 69.25 275 ALA A N 1
ATOM 2153 C CA . ALA A 1 275 ? 59.666 -9.764 -78.658 1.00 69.25 275 ALA A CA 1
ATOM 2154 C C . ALA A 1 275 ? 60.731 -8.711 -79.045 1.00 69.25 275 ALA A C 1
ATOM 2156 O O . ALA A 1 275 ? 61.011 -7.760 -78.305 1.00 69.25 275 ALA A O 1
ATOM 2157 N N . THR A 1 276 ? 61.345 -8.867 -80.222 1.00 58.94 276 THR A N 1
ATOM 2158 C CA . THR A 1 276 ? 62.388 -7.959 -80.725 1.00 58.94 276 THR A CA 1
ATOM 2159 C C . THR A 1 276 ? 61.802 -6.621 -81.199 1.00 58.94 276 THR A C 1
ATOM 2161 O O . THR A 1 276 ? 60.657 -6.536 -81.642 1.00 58.94 276 THR A O 1
ATOM 2164 N N . VAL A 1 277 ? 62.608 -5.552 -81.118 1.00 55.53 277 VAL A N 1
ATOM 2165 C CA . VAL A 1 277 ? 62.226 -4.138 -81.355 1.00 55.53 277 VAL A CA 1
ATOM 2166 C C . VAL A 1 277 ? 61.473 -3.902 -82.681 1.00 55.53 277 VAL A C 1
ATOM 2168 O O . VAL A 1 277 ? 60.668 -2.981 -82.766 1.00 55.53 277 VAL A O 1
ATOM 2171 N N . GLY A 1 278 ? 61.663 -4.758 -83.691 1.00 52.22 278 GLY A N 1
ATOM 2172 C CA . GLY A 1 278 ? 60.994 -4.665 -84.996 1.00 52.22 278 GLY A CA 1
ATOM 2173 C C . GLY A 1 278 ? 59.500 -5.023 -85.011 1.00 52.22 278 GLY A C 1
ATOM 2174 O O . GLY A 1 278 ? 58.788 -4.555 -85.894 1.00 52.22 278 GLY A O 1
ATOM 2175 N N . ALA A 1 279 ? 58.990 -5.784 -84.035 1.00 54.78 279 ALA A N 1
ATOM 2176 C CA . ALA A 1 279 ? 57.555 -6.093 -83.918 1.00 54.78 279 ALA A CA 1
ATOM 2177 C C . ALA A 1 279 ? 56.759 -5.007 -83.159 1.00 54.78 279 ALA A C 1
ATOM 2179 O O . ALA A 1 279 ? 55.539 -5.091 -83.034 1.00 54.78 279 ALA A O 1
ATOM 2180 N N . ARG A 1 280 ? 57.436 -3.958 -82.669 1.00 54.19 280 ARG A N 1
ATOM 2181 C CA . ARG A 1 280 ? 56.875 -2.899 -81.810 1.00 54.19 280 ARG A CA 1
ATOM 2182 C C . ARG A 1 280 ? 56.120 -1.797 -82.565 1.00 54.19 280 ARG A C 1
ATOM 2184 O O . ARG A 1 280 ? 55.872 -0.732 -82.010 1.00 54.19 280 ARG A O 1
ATOM 2191 N N . THR A 1 281 ? 55.708 -2.024 -83.812 1.00 53.53 281 THR A N 1
ATOM 2192 C CA . THR A 1 281 ? 54.912 -1.056 -84.599 1.00 53.53 281 THR A CA 1
ATOM 2193 C C . THR A 1 281 ? 53.551 -0.732 -83.965 1.00 53.53 281 THR A C 1
ATOM 2195 O O . THR A 1 281 ? 52.938 0.279 -84.303 1.00 53.53 281 THR A O 1
ATOM 2198 N N . GLY A 1 282 ? 53.101 -1.526 -82.986 1.00 55.91 282 GLY A N 1
ATOM 2199 C CA . GLY A 1 282 ? 51.951 -1.207 -82.137 1.00 55.91 282 GLY A CA 1
ATOM 2200 C C . GLY A 1 282 ? 52.172 -0.043 -81.158 1.00 55.91 282 GLY A C 1
ATOM 2201 O O . GLY A 1 282 ? 51.188 0.545 -80.714 1.00 55.91 282 GLY A O 1
ATOM 2202 N N . VAL A 1 283 ? 53.428 0.321 -80.851 1.00 54.19 283 VAL A N 1
ATOM 2203 C CA . VAL A 1 283 ? 53.803 1.394 -79.906 1.00 54.19 283 VAL A CA 1
ATOM 2204 C C . VAL A 1 283 ? 53.500 2.777 -80.442 1.00 54.19 283 VAL A C 1
ATOM 2206 O O . VAL A 1 283 ? 52.822 3.568 -79.793 1.00 54.19 283 VAL A O 1
ATOM 2209 N N . THR A 1 284 ? 53.936 3.058 -81.661 1.00 54.38 284 THR A N 1
ATOM 2210 C CA . THR A 1 284 ? 53.672 4.340 -82.312 1.00 54.38 284 THR A CA 1
ATOM 2211 C C . THR A 1 284 ? 52.229 4.434 -82.800 1.00 54.38 284 THR A C 1
ATOM 2213 O O . THR A 1 284 ? 51.605 5.480 -82.646 1.00 54.38 284 THR A O 1
ATOM 2216 N N . ALA A 1 285 ? 51.652 3.336 -83.302 1.00 56.50 285 ALA A N 1
ATOM 2217 C CA . ALA A 1 285 ? 50.262 3.307 -83.757 1.00 56.50 285 ALA A CA 1
ATOM 2218 C C . ALA A 1 285 ? 49.245 3.445 -82.605 1.00 56.50 285 ALA A C 1
ATOM 2220 O O . ALA A 1 285 ? 48.249 4.154 -82.747 1.00 56.50 285 ALA A O 1
ATOM 2221 N N . GLY A 1 286 ? 49.494 2.809 -81.454 1.00 56.94 286 GLY A N 1
ATOM 2222 C CA . GLY A 1 286 ? 48.628 2.899 -80.274 1.00 56.94 286 GLY A CA 1
ATOM 2223 C C . GLY A 1 286 ? 48.658 4.277 -79.609 1.00 56.94 286 GLY A C 1
ATOM 2224 O O . GLY A 1 286 ? 47.612 4.783 -79.199 1.00 56.94 286 GLY A O 1
ATOM 2225 N N . LEU A 1 287 ? 49.833 4.915 -79.558 1.00 53.81 287 LEU A N 1
ATOM 2226 C CA . LEU A 1 287 ? 49.986 6.273 -79.028 1.00 53.81 287 LEU A CA 1
ATOM 2227 C C . LEU A 1 287 ? 49.304 7.316 -79.934 1.00 53.81 287 LEU A C 1
ATOM 2229 O O . LEU A 1 287 ? 48.557 8.155 -79.433 1.00 53.81 287 LEU A O 1
ATOM 2233 N N . LEU A 1 288 ? 49.470 7.197 -81.259 1.00 55.41 288 LEU A N 1
ATOM 2234 C CA . LEU A 1 288 ? 48.813 8.060 -82.251 1.00 55.41 288 LEU A CA 1
ATOM 2235 C C . LEU A 1 288 ? 47.281 7.910 -82.243 1.00 55.41 288 LEU A C 1
ATOM 2237 O O . LEU A 1 288 ? 46.558 8.901 -82.341 1.00 55.41 288 LEU A O 1
ATOM 2241 N N . ALA A 1 289 ? 46.761 6.691 -82.063 1.00 57.53 289 ALA A N 1
ATOM 2242 C CA . ALA A 1 289 ? 45.321 6.466 -81.918 1.00 57.53 289 ALA A CA 1
ATOM 2243 C C . ALA A 1 289 ? 44.759 7.106 -80.629 1.00 57.53 289 ALA A C 1
ATOM 2245 O O . ALA A 1 289 ? 43.654 7.650 -80.636 1.00 57.53 289 ALA A O 1
ATOM 2246 N N . LEU A 1 290 ? 45.529 7.109 -79.535 1.00 53.47 290 LEU A N 1
ATOM 2247 C CA . LEU A 1 290 ? 45.168 7.770 -78.273 1.00 53.47 290 LEU A CA 1
ATOM 2248 C C . LEU A 1 290 ? 45.203 9.308 -78.361 1.00 53.47 290 LEU A C 1
ATOM 2250 O O . LEU A 1 290 ? 44.365 9.960 -77.728 1.00 53.47 290 LEU A O 1
ATOM 2254 N N . GLU A 1 291 ? 46.129 9.884 -79.133 1.00 56.28 291 GLU A N 1
ATOM 2255 C CA . GLU A 1 291 ? 46.182 11.327 -79.425 1.00 56.28 291 GLU A CA 1
ATOM 2256 C C . GLU A 1 291 ? 45.022 11.781 -80.319 1.00 56.28 291 GLU A C 1
ATOM 2258 O O . GLU A 1 291 ? 44.430 12.824 -80.056 1.00 56.28 291 GLU A O 1
ATOM 2263 N N . SER A 1 292 ? 44.613 10.970 -81.300 1.00 54.81 292 SER A N 1
ATOM 2264 C CA . SER A 1 292 ? 43.475 11.291 -82.180 1.00 54.81 292 SER A CA 1
ATOM 2265 C C . SER A 1 292 ? 42.106 11.303 -81.481 1.00 54.81 292 SER A C 1
ATOM 2267 O O . SER A 1 292 ? 41.166 11.899 -81.988 1.00 54.81 292 SER A O 1
ATOM 2269 N N . LEU A 1 293 ? 41.996 10.692 -80.295 1.00 49.78 293 LEU A N 1
ATOM 2270 C CA . LEU A 1 293 ? 40.813 10.745 -79.421 1.00 49.78 293 LEU A CA 1
ATOM 2271 C C . LEU A 1 293 ? 40.809 11.964 -78.473 1.00 49.78 293 LEU A C 1
ATOM 2273 O O . LEU A 1 293 ? 40.033 12.005 -77.520 1.00 49.78 293 LEU A O 1
ATOM 2277 N N . GLN A 1 294 ? 41.761 12.887 -78.626 1.00 53.06 294 GLN A N 1
ATOM 2278 C CA . GLN A 1 294 ? 41.935 14.081 -77.790 1.00 53.06 294 GLN A CA 1
ATOM 2279 C C . GLN A 1 294 ? 41.567 15.389 -78.521 1.00 53.06 294 GLN A C 1
ATOM 2281 O O . GLN A 1 294 ? 41.692 16.454 -77.918 1.00 53.06 294 GLN A O 1
ATOM 2286 N N . ALA A 1 295 ? 41.128 15.287 -79.781 1.00 42.03 295 ALA A N 1
ATOM 2287 C CA . ALA A 1 295 ? 40.517 16.343 -80.591 1.00 42.03 295 ALA A CA 1
ATOM 2288 C C . ALA A 1 295 ? 39.008 16.087 -80.715 1.00 42.03 295 ALA A C 1
ATOM 2290 O O . ALA A 1 295 ? 38.257 17.084 -80.761 1.00 42.03 295 ALA A O 1
#

Radius of gyration: 62.17 Å; chains: 1; bounding box: 110×37×199 Å